Protein AF-A0A9W6AZ58-F1 (afdb_monomer)

Solvent-accessible surface area (backbone atoms only — not comparable to full-atom values): 17235 Å² total; per-residue (Å²): 130,56,75,63,46,54,54,50,46,52,48,47,50,51,52,47,51,51,53,31,53,76,69,76,42,61,60,76,41,83,80,40,83,82,17,77,88,46,28,39,31,36,40,38,38,35,30,44,40,81,86,36,43,33,36,41,34,35,32,25,81,41,97,49,72,44,59,46,79,44,81,37,38,84,86,30,73,41,76,76,50,33,73,45,54,75,71,53,41,54,49,48,34,38,76,71,63,77,39,65,69,71,78,58,60,77,46,42,73,84,49,54,48,76,47,74,43,87,64,95,45,69,68,60,55,49,48,53,49,44,50,51,45,51,48,51,39,48,48,51,59,45,54,71,51,70,79,55,88,76,90,77,58,76,77,58,53,63,55,64,58,46,45,72,60,54,45,52,56,50,59,75,66,48,98,42,70,67,60,41,54,56,46,52,53,24,50,51,26,48,76,69,71,33,28,46,62,16,33,62,44,45,43,54,50,45,53,49,50,53,48,54,27,54,56,21,35,40,55,61,33,49,79,71,76,38,54,65,68,80,46,36,51,102,76,61,47,72,68,28,55,53,55,47,40,49,33,83,92,66,49,55,53,74,68,56,49,51,51,55,51,49,50,50,49,57,31,44,52,56,75,72,61,70,76,81,77,51,52,64,67,63,36,50,53,43,53,50,49,44,49,50,48,39,66,72,42,33,63,65,24,52,83,44,35,78,85,126

Foldseek 3Di:
DDPVFVVLLVLLLVLLVVLCVVVVHALCDPLAQRRPPFAKEKEWEWADAPQAIKIKIWIATDPHHGYYYHYCHVVRPDPVLNPDDPVVNVVVCCVVVVDPPCVCPRTPVLLIDMDGDPDPDPSVVSSVSSVSSSVSSVVVVVVVVVPDDDDPCPVPVVLLSCLVVLVVCVLVPDPDVVLNVLSVQLNVCLVVQVQLSNLLSLLVSLVVLLLLLLVLCQQVCVVVVHHSCVLAPPPRDLVSSLSSCCDPPNNDDPVVSVLSVVLSVLNCCSVPVPPSDDHVVSSSSSSVVSSCSCVRGVVVSNVSHDPD

Nearest PDB structures (foldseek):
  6ozs-assembly1_A  TM=5.499E-01  e=5.165E+00  Mus musculus

Radius of gyration: 26.19 Å; Cα contacts (8 Å, |Δi|>4): 347; chains: 1; bounding box: 60×51×74 Å

Mean predicted aligned error: 16.43 Å

Organism: NCBI:txid2929573

Structure (mmCIF, N/CA/C/O backbone):
data_AF-A0A9W6AZ58-F1
#
_entry.id   AF-A0A9W6AZ58-F1
#
loop_
_atom_site.group_PDB
_atom_site.id
_atom_site.type_symbol
_atom_site.label_atom_id
_atom_site.label_alt_id
_atom_site.label_comp_id
_atom_site.label_asym_id
_atom_site.label_entity_id
_atom_site.label_seq_id
_atom_site.pdbx_PDB_ins_code
_atom_site.Cartn_x
_atom_site.Cartn_y
_atom_site.Cartn_z
_atom_site.occupancy
_atom_site.B_iso_or_equiv
_atom_site.auth_seq_id
_atom_site.auth_comp_id
_atom_site.auth_asym_id
_atom_site.auth_atom_id
_atom_site.pdbx_PDB_model_num
ATOM 1 N N . MET A 1 1 ? -11.142 24.092 12.728 1.00 53.47 1 MET A N 1
ATOM 2 C CA . MET A 1 1 ? -10.715 22.897 13.479 1.00 53.47 1 MET A CA 1
ATOM 3 C C . MET A 1 1 ? -10.649 23.353 14.910 1.00 53.47 1 MET A C 1
ATOM 5 O O . MET A 1 1 ? -10.109 24.430 15.126 1.00 53.47 1 MET A O 1
ATOM 9 N N . ASP A 1 2 ? -11.309 22.639 15.809 1.00 71.75 2 ASP A N 1
ATOM 10 C CA . ASP A 1 2 ? -11.324 23.007 17.221 1.00 71.75 2 ASP A CA 1
ATOM 11 C C . ASP A 1 2 ? -9.899 22.910 17.801 1.00 71.75 2 ASP A C 1
ATOM 13 O O . ASP A 1 2 ? -9.113 22.045 17.391 1.00 71.75 2 ASP A O 1
ATOM 17 N N . ASP A 1 3 ? -9.548 23.806 18.723 1.00 84.06 3 ASP A N 1
ATOM 18 C CA . ASP A 1 3 ? -8.214 23.885 19.337 1.00 84.06 3 ASP A CA 1
ATOM 19 C C . ASP A 1 3 ? -7.857 22.564 20.042 1.00 84.06 3 ASP A C 1
ATOM 21 O O . ASP A 1 3 ? -6.696 22.141 20.074 1.00 84.06 3 ASP A O 1
ATOM 25 N N . GLU A 1 4 ? -8.869 21.872 20.573 1.00 86.56 4 GLU A N 1
ATOM 26 C CA . GLU A 1 4 ? -8.727 20.561 21.199 1.00 86.56 4 GLU A CA 1
ATOM 27 C C . GLU A 1 4 ? -8.436 19.449 20.177 1.00 86.56 4 GLU A C 1
ATOM 29 O O . GLU A 1 4 ? -7.492 18.676 20.369 1.00 86.56 4 GLU A O 1
ATOM 34 N N . GLU A 1 5 ? -9.172 19.390 19.060 1.00 91.44 5 GLU A N 1
ATOM 35 C CA . GLU A 1 5 ? -8.957 18.397 17.997 1.00 91.44 5 GLU A CA 1
ATOM 36 C C . GLU A 1 5 ? -7.540 18.491 17.423 1.00 91.44 5 GLU A C 1
ATOM 38 O O . GLU A 1 5 ? -6.882 17.472 17.194 1.00 91.44 5 GLU A O 1
ATOM 43 N N . GLN A 1 6 ? -7.034 19.712 17.233 1.00 91.38 6 GLN A N 1
ATOM 44 C CA . GLN A 1 6 ? -5.679 19.928 16.736 1.00 91.38 6 GLN A CA 1
ATOM 45 C C . GLN A 1 6 ? -4.621 19.486 17.757 1.00 91.38 6 GLN A C 1
ATOM 47 O O . GLN A 1 6 ? -3.655 18.810 17.387 1.00 91.38 6 GLN A O 1
ATOM 52 N N . ARG A 1 7 ? -4.805 19.803 19.047 1.00 92.56 7 ARG A N 1
ATOM 53 C CA . ARG A 1 7 ? -3.911 19.337 20.124 1.00 92.56 7 ARG A CA 1
ATOM 54 C C . ARG A 1 7 ? -3.897 17.813 20.228 1.00 92.56 7 ARG A C 1
ATOM 56 O O . ARG A 1 7 ? -2.824 17.224 20.375 1.00 92.56 7 ARG A O 1
ATOM 63 N N . LEU A 1 8 ? -5.059 17.170 20.119 1.00 94.00 8 LEU A N 1
ATOM 64 C CA . LEU A 1 8 ? -5.185 15.713 20.141 1.00 94.00 8 LEU A CA 1
ATOM 65 C C . LEU A 1 8 ? -4.551 15.068 18.911 1.00 94.00 8 LEU A C 1
ATOM 67 O O . LEU A 1 8 ? -3.823 14.092 19.054 1.00 94.00 8 LEU A O 1
ATOM 71 N N . LEU A 1 9 ? -4.735 15.638 17.720 1.00 93.88 9 LEU A N 1
ATOM 72 C CA . LEU A 1 9 ? -4.107 15.140 16.498 1.00 93.88 9 LEU A CA 1
ATOM 73 C C . LEU A 1 9 ? -2.572 15.206 16.575 1.00 93.88 9 LEU A C 1
ATOM 75 O O . LEU A 1 9 ? -1.893 14.250 16.195 1.00 93.88 9 LEU A O 1
ATOM 79 N N . ILE A 1 10 ? -2.018 16.303 17.105 1.00 93.50 10 ILE A N 1
ATOM 80 C CA . ILE A 1 10 ? -0.573 16.439 17.353 1.00 93.50 10 ILE A CA 1
ATOM 81 C C . ILE A 1 10 ? -0.105 15.390 18.368 1.00 93.50 10 ILE A C 1
ATOM 83 O O . ILE A 1 10 ? 0.898 14.714 18.137 1.00 93.50 10 ILE A O 1
ATOM 87 N N . PHE A 1 11 ? -0.844 15.215 19.466 1.00 94.94 11 PHE A N 1
ATOM 88 C CA . PHE A 1 11 ? -0.553 14.199 20.476 1.00 94.94 11 PHE A CA 1
ATOM 89 C C . PHE A 1 11 ? -0.543 12.785 19.883 1.00 94.94 11 PHE A C 1
ATOM 91 O O . PHE A 1 11 ? 0.429 12.054 20.065 1.00 94.94 11 PHE A O 1
ATOM 98 N N . MET A 1 12 ? -1.580 12.422 19.128 1.00 95.06 12 MET A N 1
ATOM 99 C CA . MET A 1 12 ? -1.701 11.132 18.454 1.00 95.06 12 MET A CA 1
ATOM 100 C C . MET A 1 12 ? -0.525 10.891 17.502 1.00 95.06 12 MET A C 1
ATOM 102 O O . MET A 1 12 ? 0.071 9.814 17.519 1.00 95.06 12 MET A O 1
ATOM 106 N N . LYS A 1 13 ? -0.141 11.905 16.717 1.00 92.19 13 LYS A N 1
ATOM 107 C CA . LYS A 1 13 ? 0.982 11.812 15.778 1.00 92.19 13 LYS A CA 1
ATOM 108 C C . LYS A 1 13 ? 2.315 11.609 16.496 1.00 92.19 13 LYS A C 1
ATOM 110 O O . LYS A 1 13 ? 3.104 10.757 16.094 1.00 92.19 13 LYS A O 1
ATOM 115 N N . ASN A 1 14 ? 2.553 12.354 17.574 1.00 92.69 14 ASN A N 1
ATOM 116 C CA . ASN A 1 14 ? 3.753 12.202 18.395 1.00 92.69 14 ASN A CA 1
ATOM 117 C C . ASN A 1 14 ? 3.795 10.827 19.067 1.00 92.69 14 ASN A C 1
ATOM 119 O O . ASN A 1 14 ? 4.833 10.176 19.063 1.00 92.69 14 ASN A O 1
ATOM 123 N N . LYS A 1 15 ? 2.663 10.343 19.588 1.00 93.69 15 LYS A N 1
ATOM 124 C CA . LYS A 1 15 ? 2.562 9.005 20.178 1.00 93.69 15 LYS A CA 1
ATOM 125 C C . LYS A 1 15 ? 2.893 7.919 19.157 1.00 93.69 15 LYS A C 1
ATOM 127 O O . LYS A 1 15 ? 3.689 7.035 19.455 1.00 93.69 15 LYS A O 1
ATOM 132 N N . TYR A 1 16 ? 2.323 8.013 17.958 1.00 92.44 16 TYR A N 1
ATOM 133 C CA . TYR A 1 16 ? 2.587 7.075 16.872 1.00 92.44 16 TYR A CA 1
ATOM 134 C C . TYR A 1 16 ? 4.068 7.090 16.468 1.00 92.44 16 TYR A C 1
ATOM 136 O O . TYR A 1 16 ? 4.698 6.039 16.398 1.00 92.44 16 TYR A O 1
ATOM 144 N N . LYS A 1 17 ? 4.659 8.281 16.302 1.00 89.50 17 LYS A N 1
ATOM 145 C CA . LYS A 1 17 ? 6.097 8.453 16.046 1.00 89.50 17 LYS A CA 1
ATOM 146 C C . LYS A 1 17 ? 6.963 7.822 17.144 1.00 89.50 17 LYS A C 1
ATOM 148 O O . LYS A 1 17 ? 7.883 7.082 16.825 1.00 89.50 17 LYS A O 1
ATOM 153 N N . ASN A 1 18 ? 6.641 8.048 18.415 1.00 90.06 18 ASN A N 1
ATOM 154 C CA . ASN A 1 18 ? 7.391 7.473 19.533 1.00 90.06 18 ASN A CA 1
ATOM 155 C C . ASN A 1 18 ? 7.302 5.939 19.556 1.00 90.06 18 ASN A C 1
ATOM 157 O O . ASN A 1 18 ? 8.269 5.274 19.914 1.00 90.06 18 ASN A O 1
ATOM 161 N N . LEU A 1 19 ? 6.152 5.362 19.187 1.00 87.44 19 LEU A N 1
ATOM 162 C CA . LEU A 1 19 ? 5.998 3.910 19.062 1.00 87.44 19 LEU A CA 1
ATOM 163 C C . LEU A 1 19 ? 6.841 3.354 17.911 1.00 87.44 19 LEU A C 1
ATOM 165 O O . LEU A 1 19 ? 7.478 2.320 18.090 1.00 87.44 19 LEU A O 1
ATOM 169 N N . MET A 1 20 ? 6.893 4.053 16.775 1.00 81.88 20 MET A N 1
ATOM 170 C CA . MET A 1 20 ? 7.783 3.708 15.664 1.00 81.88 20 MET A CA 1
ATOM 171 C C . MET A 1 20 ? 9.246 3.703 16.121 1.00 81.88 20 MET A C 1
ATOM 173 O O . MET A 1 20 ? 9.910 2.677 16.017 1.00 81.88 20 MET A O 1
ATOM 177 N N . GLU A 1 21 ? 9.713 4.805 16.713 1.00 81.94 21 GLU A N 1
ATOM 178 C CA . GLU A 1 21 ? 11.096 4.961 17.182 1.00 81.94 21 GLU A CA 1
ATOM 179 C C . GLU A 1 21 ? 11.471 3.924 18.248 1.00 81.94 21 GLU A C 1
ATOM 181 O O . GLU A 1 21 ? 12.522 3.297 18.155 1.00 81.94 21 GLU A O 1
ATOM 186 N N . LYS A 1 22 ? 10.585 3.674 19.223 1.00 80.12 22 LYS A N 1
ATOM 187 C CA . LYS A 1 22 ? 10.798 2.672 20.281 1.00 80.12 22 LYS A CA 1
ATOM 188 C C . LYS A 1 22 ? 10.961 1.250 19.737 1.00 80.12 22 LYS A C 1
ATOM 190 O O . LYS A 1 22 ? 11.592 0.427 20.390 1.00 80.12 22 LYS A O 1
ATOM 195 N N . ASN A 1 23 ? 10.361 0.951 18.589 1.00 73.75 23 ASN A N 1
ATOM 196 C CA . ASN A 1 23 ? 10.448 -0.358 17.944 1.00 73.75 23 ASN A CA 1
ATOM 197 C C . ASN A 1 23 ? 11.412 -0.347 16.746 1.00 73.75 23 ASN A C 1
ATOM 199 O O . ASN A 1 23 ? 11.307 -1.224 15.892 1.00 73.75 23 ASN A O 1
ATOM 203 N N . GLU A 1 24 ? 12.310 0.645 16.673 1.00 71.75 24 GLU A N 1
ATOM 204 C CA . GLU A 1 24 ? 13.342 0.788 15.633 1.00 71.75 24 GLU A CA 1
ATOM 205 C C . GLU A 1 24 ? 12.777 0.870 14.200 1.00 71.75 24 GLU A C 1
ATOM 207 O O . GLU A 1 24 ? 13.442 0.547 13.217 1.00 71.75 24 GLU A O 1
ATOM 212 N N . MET A 1 25 ? 11.537 1.347 14.068 1.00 64.88 25 MET A N 1
ATOM 213 C CA . MET A 1 25 ? 10.853 1.546 12.792 1.00 64.88 25 MET A CA 1
ATOM 214 C C . MET A 1 25 ? 10.998 2.997 12.329 1.00 64.88 25 MET A C 1
ATOM 216 O O . MET A 1 25 ? 10.921 3.940 13.120 1.00 64.88 25 MET A O 1
ATOM 220 N N . GLN A 1 26 ? 11.150 3.204 11.022 1.00 59.62 26 GLN A N 1
ATOM 221 C CA . GLN A 1 26 ? 11.267 4.546 10.456 1.00 59.62 26 GLN A CA 1
ATOM 222 C C . GLN A 1 26 ? 9.901 5.095 10.020 1.00 59.62 26 GLN A C 1
ATOM 224 O O . GLN A 1 26 ? 9.085 4.391 9.442 1.00 59.62 26 GLN A O 1
ATOM 229 N N . LEU A 1 27 ? 9.647 6.390 10.234 1.00 55.50 27 LEU A N 1
ATOM 230 C CA . LEU A 1 27 ? 8.390 7.064 9.855 1.00 55.50 27 LEU A CA 1
ATOM 231 C C . LEU A 1 27 ? 8.066 7.042 8.352 1.00 55.50 27 LEU A C 1
ATOM 233 O O . LEU A 1 27 ? 6.958 7.398 7.972 1.00 55.50 27 LEU A O 1
ATOM 237 N N . ASN A 1 28 ? 9.026 6.720 7.493 1.00 50.25 28 ASN A N 1
ATOM 238 C CA . ASN A 1 28 ? 8.851 6.520 6.052 1.00 50.25 28 ASN A CA 1
ATOM 239 C C . ASN A 1 28 ? 8.477 5.065 5.703 1.00 50.25 28 ASN A C 1
ATOM 241 O O . ASN A 1 28 ? 8.278 4.775 4.528 1.00 50.25 28 ASN A O 1
ATOM 245 N N . ASP A 1 29 ? 8.370 4.169 6.689 1.00 53.78 29 ASP A N 1
ATOM 246 C CA . ASP A 1 29 ? 8.003 2.776 6.473 1.00 53.78 29 ASP A CA 1
ATOM 247 C C . ASP A 1 29 ? 6.543 2.677 5.996 1.00 53.78 29 ASP A C 1
ATOM 249 O O . ASP A 1 29 ? 5.599 3.168 6.621 1.00 53.78 29 ASP A O 1
ATOM 253 N N . ASN A 1 30 ? 6.358 2.054 4.834 1.00 55.94 30 ASN A N 1
ATOM 254 C CA . ASN A 1 30 ? 5.068 1.904 4.167 1.00 55.94 30 ASN A CA 1
ATOM 255 C C . ASN A 1 30 ? 4.164 0.844 4.817 1.00 55.94 30 ASN A C 1
ATOM 257 O O . ASN A 1 30 ? 2.974 0.801 4.508 1.00 55.94 30 ASN A O 1
ATOM 261 N N . ASN A 1 31 ? 4.683 0.052 5.765 1.00 58.59 31 ASN A N 1
ATOM 262 C CA . ASN A 1 31 ? 3.895 -0.893 6.571 1.00 58.59 31 ASN A CA 1
ATOM 263 C C . ASN A 1 31 ? 2.911 -0.212 7.539 1.00 58.59 31 ASN A C 1
ATOM 265 O O . ASN A 1 31 ? 2.045 -0.868 8.122 1.00 58.59 31 ASN A O 1
ATOM 269 N N . PHE A 1 32 ? 3.053 1.098 7.706 1.00 76.00 32 PHE A N 1
ATOM 270 C CA . PHE A 1 32 ? 2.401 1.903 8.723 1.00 76.00 32 PHE A CA 1
ATOM 271 C C . PHE A 1 32 ? 1.495 2.935 8.054 1.00 76.00 32 PHE A C 1
ATOM 273 O O . PHE A 1 32 ? 1.937 3.741 7.233 1.00 76.00 32 PHE A O 1
ATOM 280 N N . MET A 1 33 ? 0.203 2.930 8.388 1.00 78.75 33 MET A N 1
ATOM 281 C CA . MET A 1 33 ? -0.774 3.761 7.687 1.00 78.75 33 MET A CA 1
ATOM 282 C C . MET A 1 33 ? -0.527 5.253 7.895 1.00 78.75 33 MET A C 1
ATOM 284 O O . MET A 1 33 ? -0.808 6.038 6.991 1.00 78.75 33 MET A O 1
ATOM 288 N N . TRP A 1 34 ? 0.038 5.641 9.043 1.00 84.44 34 TRP A N 1
ATOM 289 C CA . TRP A 1 34 ? 0.352 7.032 9.372 1.00 84.44 34 TRP A CA 1
ATOM 290 C C . TRP A 1 34 ? 1.837 7.380 9.198 1.00 84.44 34 TRP A C 1
ATOM 292 O O . TRP A 1 34 ? 2.470 7.990 10.061 1.00 84.44 34 TRP A O 1
ATOM 302 N N . ASN A 1 35 ? 2.404 6.965 8.068 1.00 73.69 35 ASN A N 1
ATOM 303 C CA . ASN A 1 35 ? 3.772 7.294 7.684 1.00 73.69 35 ASN A CA 1
ATOM 304 C C . ASN A 1 35 ? 3.906 8.743 7.159 1.00 73.69 35 ASN A C 1
ATOM 306 O O . ASN A 1 35 ? 2.926 9.473 7.005 1.00 73.69 35 ASN A O 1
ATOM 310 N N . LYS A 1 36 ? 5.137 9.179 6.871 1.00 65.62 36 LYS A N 1
ATOM 311 C CA . LYS A 1 36 ? 5.469 10.550 6.436 1.00 65.62 36 LYS A CA 1
ATOM 312 C C . LYS A 1 36 ? 4.723 10.987 5.166 1.00 65.62 36 LYS A C 1
ATOM 314 O O . LYS A 1 36 ? 4.449 12.177 5.013 1.00 65.62 36 LYS A O 1
ATOM 319 N N . ASN A 1 37 ? 4.400 10.041 4.288 1.00 65.88 37 ASN A N 1
ATOM 320 C CA . ASN A 1 37 ? 3.804 10.297 2.977 1.00 65.88 37 ASN A CA 1
ATOM 321 C C . ASN A 1 37 ? 2.270 10.226 3.003 1.00 65.88 37 ASN A C 1
ATOM 323 O O . ASN A 1 37 ? 1.618 10.724 2.088 1.00 65.88 37 ASN A O 1
ATOM 327 N N . ASN A 1 38 ? 1.689 9.660 4.062 1.00 76.75 38 ASN A N 1
ATOM 328 C CA . ASN A 1 38 ? 0.252 9.508 4.206 1.00 76.75 38 ASN A CA 1
ATOM 329 C C . ASN A 1 38 ? -0.342 10.614 5.078 1.00 76.75 38 ASN A C 1
ATOM 331 O O . ASN A 1 38 ? 0.117 10.920 6.180 1.00 76.75 38 ASN A O 1
ATOM 335 N N . GLN A 1 39 ? -1.427 11.195 4.582 1.00 87.81 39 GLN A N 1
ATOM 336 C CA . GLN A 1 39 ? -2.255 12.127 5.327 1.00 87.81 39 GLN A CA 1
ATOM 337 C C . GLN A 1 39 ? -3.587 11.439 5.630 1.00 87.81 39 GLN A C 1
ATOM 339 O O . GLN A 1 39 ? -4.244 10.905 4.731 1.00 87.81 39 GLN A O 1
ATOM 344 N N . LEU A 1 40 ? -3.970 11.414 6.906 1.00 91.94 40 LEU A N 1
ATOM 345 C CA . LEU A 1 40 ? -5.131 10.661 7.370 1.00 91.94 40 LEU A CA 1
ATOM 346 C C . LEU A 1 40 ? -6.163 11.563 8.033 1.00 91.94 40 LEU A C 1
ATOM 348 O O . LEU A 1 40 ? -5.839 12.445 8.825 1.00 91.94 40 LEU A O 1
ATOM 352 N N . HIS A 1 41 ? -7.429 11.296 7.743 1.00 94.62 41 HIS A N 1
ATOM 353 C CA . HIS A 1 41 ? -8.545 11.843 8.497 1.00 94.62 41 HIS A CA 1
ATOM 354 C C . HIS A 1 41 ? -9.021 10.793 9.498 1.00 94.62 41 HIS A C 1
ATOM 356 O O . HIS A 1 41 ? -9.615 9.787 9.112 1.00 94.62 41 HIS A O 1
ATOM 362 N N . PHE A 1 42 ? -8.731 11.026 10.773 1.00 95.31 42 PHE A N 1
ATOM 363 C CA . PHE A 1 42 ? -9.188 10.215 11.891 1.00 95.31 42 PHE A CA 1
ATOM 364 C C . PHE A 1 42 ? -10.575 10.642 12.346 1.00 95.31 42 PHE A C 1
ATOM 366 O O . PHE A 1 42 ? -10.890 11.830 12.402 1.00 95.31 42 PHE A O 1
ATOM 373 N N . TYR A 1 43 ? -11.375 9.661 12.727 1.00 95.38 43 TYR A N 1
ATOM 374 C CA . TYR A 1 43 ? -12.692 9.847 13.300 1.00 95.38 43 TYR A CA 1
ATOM 375 C C . TYR A 1 43 ? -12.749 9.165 14.661 1.00 95.38 43 TYR A C 1
ATOM 377 O O . TYR A 1 43 ? -12.212 8.070 14.839 1.00 95.38 43 TYR A O 1
ATOM 385 N N . SER A 1 44 ? -13.421 9.822 15.598 1.00 95.00 44 SER A N 1
ATOM 386 C CA . SER A 1 44 ? -13.810 9.272 16.891 1.00 95.00 44 SER A CA 1
ATOM 387 C C . SER A 1 44 ? -15.302 9.499 17.063 1.00 95.00 44 SER A C 1
ATOM 389 O O . SER A 1 44 ? -15.756 10.637 16.990 1.00 95.00 44 SER A O 1
ATOM 391 N N . LEU A 1 45 ? -16.072 8.437 17.256 1.00 94.75 45 LEU A N 1
ATOM 392 C CA . LEU A 1 45 ? -17.502 8.502 17.538 1.00 94.75 45 LEU A CA 1
ATOM 393 C C . LEU A 1 45 ? -17.742 7.992 18.953 1.00 94.75 45 LEU A C 1
ATOM 395 O O . LEU A 1 45 ? -17.450 6.837 19.253 1.00 94.75 45 LEU A O 1
ATOM 399 N N . ILE A 1 46 ? -18.278 8.861 19.801 1.00 93.88 46 ILE A N 1
ATOM 400 C CA . ILE A 1 46 ? -18.492 8.609 21.224 1.00 93.88 46 ILE A CA 1
ATOM 401 C C . ILE A 1 46 ? -19.977 8.355 21.449 1.00 93.88 46 ILE A C 1
ATOM 403 O O . ILE A 1 46 ? -20.821 9.142 21.022 1.00 93.88 46 ILE A O 1
ATOM 407 N N . THR A 1 47 ? -20.305 7.255 22.116 1.00 94.12 47 THR A N 1
ATOM 408 C CA . THR A 1 47 ? -21.688 6.831 22.369 1.00 94.12 47 THR A CA 1
ATOM 409 C C . THR A 1 47 ? -21.850 6.354 23.805 1.00 94.12 47 THR A C 1
ATOM 411 O O . THR A 1 47 ? -20.866 5.980 24.446 1.00 94.12 47 THR A O 1
ATOM 414 N N . ASN A 1 48 ? -23.080 6.363 24.313 1.00 91.56 48 ASN A N 1
ATOM 415 C CA . ASN A 1 48 ? -23.376 5.805 25.626 1.00 91.56 48 ASN A CA 1
ATOM 416 C C . ASN A 1 48 ? -23.336 4.273 25.616 1.00 91.56 48 ASN A C 1
ATOM 418 O O . ASN A 1 48 ? -23.657 3.612 24.628 1.00 91.56 48 ASN A O 1
ATOM 422 N N . ASP A 1 49 ? -22.982 3.711 26.761 1.00 88.69 49 ASP A N 1
ATOM 423 C CA . ASP A 1 49 ? -23.140 2.293 27.052 1.00 88.69 49 ASP A CA 1
ATOM 424 C C . ASP A 1 49 ? -23.683 2.110 28.466 1.00 88.69 49 ASP A C 1
ATOM 426 O O . ASP A 1 49 ? -23.766 3.069 29.230 1.00 88.69 49 ASP A O 1
ATOM 430 N N . GLN A 1 50 ? -24.027 0.875 28.821 1.00 84.06 50 GLN A N 1
ATOM 431 C CA . GLN A 1 50 ? -24.537 0.516 30.136 1.00 84.06 50 GLN A CA 1
ATOM 432 C C . GLN A 1 50 ? -23.575 0.896 31.273 1.00 84.06 50 GLN A C 1
ATOM 434 O O . GLN A 1 50 ? -24.033 1.253 32.355 1.00 84.06 50 GLN A O 1
ATOM 439 N N . TYR A 1 51 ? -22.261 0.816 31.039 1.00 83.31 51 TYR A N 1
ATOM 440 C CA . TYR A 1 51 ? -21.253 0.977 32.093 1.00 83.31 51 TYR A CA 1
ATOM 441 C C . TYR A 1 51 ? -20.354 2.199 31.906 1.00 83.31 51 TYR A C 1
ATOM 443 O O . TYR A 1 51 ? -20.034 2.879 32.878 1.00 83.31 51 TYR A O 1
ATOM 451 N N . ALA A 1 52 ? -19.930 2.478 30.675 1.00 87.12 52 ALA A N 1
ATOM 452 C CA . ALA A 1 52 ? -19.046 3.592 30.355 1.00 87.12 52 ALA A CA 1
ATOM 453 C C . ALA A 1 52 ? -19.122 3.929 28.857 1.00 87.12 52 ALA A C 1
ATOM 455 O O . ALA A 1 52 ? -19.500 3.065 28.069 1.00 87.12 52 ALA A O 1
ATOM 456 N N . PRO A 1 53 ? -18.757 5.147 28.422 1.00 90.19 53 PRO A N 1
ATOM 457 C CA . PRO A 1 53 ? -18.813 5.502 27.010 1.00 90.19 53 PRO A CA 1
ATOM 458 C C . PRO A 1 53 ? -17.989 4.557 26.124 1.00 90.19 53 PRO A C 1
ATOM 460 O O . PRO A 1 53 ? -16.847 4.212 26.446 1.00 90.19 53 PRO A O 1
ATOM 463 N N . ILE A 1 54 ? -18.559 4.195 24.972 1.00 91.44 54 ILE A N 1
ATOM 464 C CA . ILE A 1 54 ? -17.842 3.499 23.900 1.00 91.44 54 ILE A CA 1
ATOM 465 C C . ILE A 1 54 ? -17.368 4.507 22.865 1.00 91.44 54 ILE 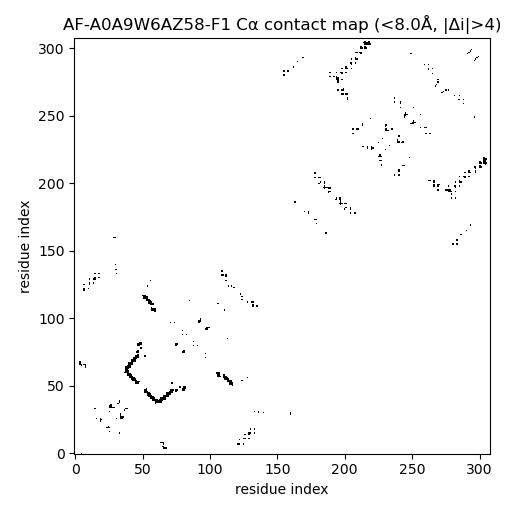A C 1
ATOM 467 O O . ILE A 1 54 ? -18.126 5.369 22.411 1.00 91.44 54 ILE A O 1
ATOM 471 N N . TYR A 1 55 ? -16.124 4.316 22.445 1.00 93.50 55 TYR A N 1
ATOM 472 C CA . TYR A 1 55 ? -15.478 5.025 21.363 1.00 93.50 55 TYR A CA 1
ATOM 473 C C . TYR A 1 55 ? -15.313 4.090 20.168 1.00 93.50 55 TYR A C 1
ATOM 475 O O . TYR A 1 55 ? -14.705 3.022 20.271 1.00 93.50 55 TYR A O 1
ATOM 483 N N . PHE A 1 56 ? -15.823 4.522 19.021 1.00 94.12 56 PHE A N 1
ATOM 484 C CA . PHE A 1 56 ? -15.542 3.927 17.722 1.00 94.12 56 PHE A CA 1
ATOM 485 C C . PHE A 1 56 ? -14.498 4.788 17.020 1.00 94.12 56 PHE A C 1
ATOM 487 O O . PHE A 1 56 ? -14.734 5.970 16.766 1.00 94.12 56 PHE A O 1
ATOM 494 N N . PHE A 1 57 ? -13.363 4.193 16.673 1.00 95.25 57 PHE A N 1
ATOM 495 C CA . PHE A 1 57 ? -12.290 4.868 15.957 1.00 95.25 57 PHE A CA 1
ATOM 496 C C . PHE A 1 57 ? -12.102 4.281 14.567 1.00 95.25 57 PHE A C 1
ATOM 498 O O . PHE A 1 57 ? -12.169 3.065 14.380 1.00 95.25 57 PHE A O 1
ATOM 505 N N . TRP A 1 58 ? -11.830 5.148 13.595 1.00 94.25 58 TRP A N 1
ATOM 506 C CA . TRP A 1 58 ? -11.374 4.749 12.266 1.00 94.25 58 TRP A CA 1
ATOM 507 C C . TRP A 1 58 ? -10.615 5.886 11.585 1.00 94.25 58 TRP A C 1
ATOM 509 O O . TRP A 1 58 ? -10.644 7.038 12.018 1.00 94.25 58 TRP A O 1
ATOM 519 N N . ALA A 1 59 ? -9.937 5.564 10.490 1.00 93.94 59 ALA A N 1
ATOM 520 C CA . ALA A 1 59 ? -9.225 6.513 9.652 1.00 93.94 59 ALA A CA 1
ATOM 521 C C . ALA A 1 59 ? -9.623 6.370 8.177 1.00 93.94 59 ALA A C 1
ATOM 523 O O . ALA A 1 59 ? -9.999 5.290 7.708 1.00 93.94 59 ALA A O 1
ATOM 524 N N . LYS A 1 60 ? -9.496 7.470 7.437 1.00 92.06 60 LYS A N 1
ATOM 525 C CA . LYS A 1 60 ? -9.611 7.539 5.975 1.00 92.06 60 LYS A CA 1
ATOM 526 C C . LYS A 1 60 ? -8.381 8.207 5.382 1.00 92.06 60 LYS A C 1
ATOM 528 O O . LYS A 1 60 ? -7.739 9.023 6.045 1.00 92.06 60 LYS A O 1
ATOM 533 N N . LYS A 1 61 ? -8.099 7.926 4.109 1.00 87.50 61 LYS A N 1
ATOM 534 C CA . LYS A 1 61 ? -7.149 8.741 3.343 1.00 87.50 61 LYS A CA 1
ATOM 535 C C . LYS A 1 61 ? -7.694 10.159 3.184 1.00 87.50 61 LYS A C 1
ATOM 537 O O . LYS A 1 61 ? -8.896 10.362 3.036 1.00 87.50 61 LYS A O 1
ATOM 542 N N . SER A 1 62 ? -6.799 11.130 3.238 1.00 88.56 62 SER A N 1
ATOM 543 C CA . SER A 1 62 ? -7.112 12.550 3.135 1.00 88.56 62 SER A CA 1
ATOM 544 C C . SER A 1 62 ? -5.949 13.277 2.468 1.00 88.56 62 SER A C 1
ATOM 546 O O . SER A 1 62 ? -4.852 12.740 2.377 1.00 88.56 62 SER A O 1
ATOM 548 N N . ASN A 1 63 ? -6.171 14.517 2.037 1.00 87.25 63 ASN A N 1
ATOM 549 C CA . ASN A 1 63 ? -5.100 15.394 1.554 1.00 87.25 63 ASN A CA 1
ATOM 550 C C . ASN A 1 63 ? -4.348 16.075 2.709 1.00 87.25 63 ASN A C 1
ATOM 552 O O . ASN A 1 63 ? -3.271 16.629 2.515 1.00 87.25 63 ASN A O 1
ATOM 556 N N . SER A 1 64 ? -4.906 16.044 3.922 1.00 88.88 64 SER A N 1
ATOM 557 C CA . SER A 1 64 ? -4.264 16.573 5.126 1.00 88.88 64 SER A CA 1
ATOM 558 C C . SER A 1 64 ? -4.634 15.754 6.360 1.00 88.88 64 SER A C 1
ATOM 560 O O . SER A 1 64 ? -5.736 15.202 6.442 1.00 88.88 64 SER A O 1
ATOM 562 N N . ASN A 1 65 ? -3.730 15.708 7.340 1.00 91.75 65 ASN A N 1
ATOM 563 C CA . ASN A 1 65 ? -4.031 15.135 8.648 1.00 91.75 65 ASN A CA 1
ATOM 564 C C . ASN A 1 65 ? -5.176 15.913 9.314 1.00 91.75 65 ASN A C 1
ATOM 566 O O . ASN A 1 65 ? -5.101 17.137 9.429 1.00 91.75 65 ASN A O 1
ATOM 570 N N . LYS A 1 66 ? -6.232 15.209 9.724 1.00 94.19 66 LYS A N 1
ATOM 571 C CA . LYS A 1 66 ? -7.409 15.780 10.394 1.00 94.19 66 LYS A CA 1
ATOM 572 C C . LYS A 1 66 ? -7.920 14.820 11.459 1.00 94.19 66 LYS A C 1
ATOM 574 O O . LYS A 1 66 ? -7.777 13.608 11.315 1.00 94.19 66 LYS A O 1
ATOM 579 N N . LEU A 1 67 ? -8.559 15.367 12.482 1.00 95.12 67 LEU A N 1
ATOM 580 C CA . LEU A 1 67 ? -9.338 14.621 13.459 1.00 95.12 67 LEU A CA 1
ATOM 581 C C . LEU A 1 67 ? -10.762 15.178 13.448 1.00 95.12 67 LEU A C 1
ATOM 583 O O . LEU A 1 67 ? -10.942 16.384 13.325 1.00 95.12 67 LEU A O 1
ATOM 587 N N . THR A 1 68 ? -11.756 14.302 13.532 1.00 94.44 68 THR A N 1
ATOM 588 C CA . THR A 1 68 ? -13.153 14.681 13.745 1.00 94.44 68 THR A CA 1
ATOM 589 C C . THR A 1 68 ? -13.718 13.867 14.888 1.00 94.44 68 THR A C 1
ATOM 591 O O . THR A 1 68 ? -13.725 12.634 14.835 1.00 94.44 68 THR A O 1
ATOM 594 N N . ILE A 1 69 ? -14.201 14.566 15.908 1.00 93.94 69 ILE A N 1
ATOM 595 C CA . ILE A 1 69 ? -14.839 13.955 17.070 1.00 93.94 69 ILE A CA 1
ATOM 596 C C . ILE A 1 69 ? -16.352 14.145 16.961 1.00 93.94 69 ILE A C 1
ATOM 598 O O . ILE A 1 69 ? -16.857 15.248 16.781 1.00 93.94 69 ILE A O 1
ATOM 602 N N . LEU A 1 70 ? -17.086 13.043 17.051 1.00 93.81 70 LEU A N 1
ATOM 603 C CA . LEU A 1 70 ? -18.538 12.988 16.980 1.00 93.81 70 LEU A CA 1
ATOM 604 C C . LEU A 1 70 ? -19.048 12.485 18.319 1.00 93.81 70 LEU A C 1
ATOM 606 O O . LEU A 1 70 ? -19.115 11.281 18.558 1.00 93.81 70 LEU A O 1
ATOM 610 N N . ASP A 1 71 ? -19.408 13.404 19.203 1.00 93.31 71 ASP A N 1
ATOM 611 C CA . ASP A 1 71 ? -20.063 13.036 20.450 1.00 93.31 71 ASP A CA 1
ATOM 612 C C . ASP A 1 71 ? -21.562 12.843 20.210 1.00 93.31 71 ASP A C 1
ATOM 614 O O . ASP A 1 71 ? -22.271 13.792 19.873 1.00 93.31 71 ASP A O 1
ATOM 618 N N . LYS A 1 72 ? -22.019 11.595 20.337 1.00 95.12 72 LYS A N 1
ATOM 619 C CA . LYS A 1 72 ? -23.415 11.173 20.176 1.00 95.12 72 LYS A CA 1
ATOM 620 C C . LYS A 1 72 ? -24.016 10.622 21.460 1.00 95.12 72 LYS A C 1
ATOM 622 O O . LYS A 1 72 ? -25.036 9.936 21.415 1.00 95.12 72 LYS A O 1
ATOM 627 N N . ARG A 1 73 ? -23.415 10.911 22.620 1.00 92.62 73 ARG A N 1
ATOM 628 C CA . ARG A 1 73 ? -23.911 10.445 23.926 1.00 92.62 73 ARG A CA 1
ATOM 629 C C . ARG A 1 73 ? -25.334 10.920 24.205 1.00 92.62 73 ARG A C 1
ATOM 631 O O . ARG A 1 73 ? -26.171 10.115 24.589 1.00 92.62 73 ARG A O 1
ATOM 638 N N . LYS A 1 74 ? -25.655 12.182 23.905 1.00 92.75 74 LYS A N 1
ATOM 639 C CA . LYS A 1 74 ? -27.017 12.719 24.087 1.00 92.75 74 LYS A CA 1
ATOM 640 C C . LYS A 1 74 ? -28.053 11.963 23.251 1.00 92.75 74 LYS A C 1
ATOM 642 O O . LYS A 1 74 ? -29.133 11.650 23.733 1.00 92.75 74 LYS A O 1
ATOM 647 N N . GLU A 1 75 ? -27.723 11.635 22.006 1.00 93.75 75 GLU A N 1
ATOM 648 C CA . GLU A 1 75 ? -28.608 10.909 21.090 1.00 93.75 75 GLU A CA 1
ATOM 649 C C . GLU A 1 75 ? -28.709 9.406 21.406 1.00 93.75 75 GLU A C 1
ATOM 651 O O . GLU A 1 75 ? -29.648 8.740 20.957 1.00 93.75 75 GLU A O 1
ATOM 656 N N . THR A 1 76 ? -27.758 8.878 22.180 1.00 92.75 76 THR A N 1
ATOM 657 C CA . THR A 1 76 ? -27.633 7.456 22.537 1.00 92.75 76 THR A CA 1
ATOM 658 C C . THR A 1 76 ? -27.977 7.147 23.992 1.00 92.75 76 THR A C 1
ATOM 660 O O . THR A 1 76 ? -27.858 5.999 24.415 1.00 92.75 76 THR A O 1
ATOM 663 N N . ASP A 1 77 ? -28.467 8.130 24.749 1.00 90.06 77 ASP A N 1
ATOM 664 C CA . ASP A 1 77 ? -28.959 7.968 26.120 1.00 90.06 77 ASP A CA 1
ATOM 665 C C . ASP A 1 77 ? -30.333 7.281 26.161 1.00 90.06 77 ASP A C 1
ATOM 667 O O . ASP A 1 77 ? -31.371 7.872 26.455 1.00 90.06 77 ASP A O 1
ATOM 671 N N . LYS A 1 78 ? -30.363 6.020 25.724 1.00 88.88 78 LYS A N 1
ATOM 672 C CA . LYS A 1 78 ? -31.569 5.196 25.632 1.00 88.88 78 LYS A CA 1
ATOM 673 C C . LYS A 1 78 ? -31.234 3.775 26.057 1.00 88.88 78 LYS A C 1
ATOM 675 O O . LYS A 1 78 ? -30.294 3.187 25.529 1.00 88.88 78 LYS A O 1
ATOM 680 N N . ALA A 1 79 ? -32.071 3.178 26.906 1.00 86.06 79 ALA A N 1
ATOM 681 C CA . ALA A 1 79 ? -31.897 1.794 27.367 1.00 86.06 79 ALA A CA 1
ATOM 682 C C . ALA A 1 79 ? -31.822 0.776 26.208 1.00 86.06 79 ALA A C 1
ATOM 684 O O . ALA A 1 79 ? -31.077 -0.201 26.251 1.00 86.06 79 ALA A O 1
ATOM 685 N N . VAL A 1 80 ? -32.561 1.035 25.124 1.00 88.06 80 VAL A N 1
ATOM 686 C CA . VAL A 1 80 ? -32.527 0.204 23.911 1.00 88.06 80 VAL A CA 1
ATOM 687 C C . VAL A 1 80 ? -31.165 0.266 23.219 1.00 88.06 80 VAL A C 1
ATOM 689 O O . VAL A 1 80 ? -30.756 -0.715 22.619 1.00 88.06 80 VAL A O 1
ATOM 692 N N . PHE A 1 81 ? -30.452 1.392 23.292 1.00 91.38 81 PHE A N 1
ATOM 693 C CA . PHE A 1 81 ? -29.140 1.536 22.663 1.00 91.38 81 PHE A CA 1
ATOM 694 C C . PHE A 1 81 ? -28.033 0.876 23.490 1.00 91.38 81 PHE A C 1
ATOM 696 O O . PHE A 1 81 ? -27.181 0.177 22.941 1.00 91.38 81 PHE A O 1
ATOM 703 N N . THR A 1 82 ? -28.053 1.075 24.810 1.00 89.62 82 THR A N 1
ATOM 704 C CA . THR A 1 82 ? -27.014 0.578 25.725 1.00 89.62 82 THR A CA 1
ATOM 705 C C . THR A 1 82 ? -26.983 -0.947 25.838 1.00 89.62 82 THR A C 1
ATOM 707 O O . THR A 1 82 ? -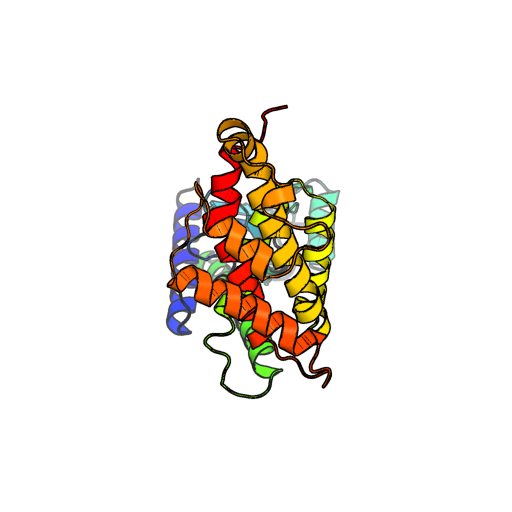25.967 -1.504 26.225 1.00 89.62 82 THR A O 1
ATOM 710 N N . THR A 1 83 ? -28.055 -1.636 25.443 1.00 87.94 83 THR A N 1
ATOM 711 C CA . THR A 1 83 ? -28.142 -3.109 25.425 1.00 87.94 83 THR A CA 1
ATOM 712 C C . THR A 1 83 ? -27.679 -3.749 24.111 1.00 87.94 83 THR A C 1
ATOM 714 O O . THR A 1 83 ? -27.587 -4.974 24.017 1.00 87.94 83 THR A O 1
ATOM 717 N N . LEU A 1 84 ? -27.378 -2.956 23.076 1.00 88.94 84 LEU A N 1
ATOM 718 C CA . LEU A 1 84 ? -26.892 -3.469 21.793 1.00 88.94 84 LEU A CA 1
ATOM 719 C C . LEU A 1 84 ? -25.411 -3.868 21.877 1.00 88.94 84 LEU A C 1
ATOM 721 O O . LEU A 1 84 ? -24.637 -3.288 22.628 1.00 88.94 84 LEU A O 1
ATOM 725 N N . ASN A 1 85 ? -24.980 -4.806 21.033 1.00 88.06 85 ASN A N 1
ATOM 726 C CA . ASN A 1 85 ? -23.549 -5.017 20.785 1.00 88.06 85 ASN A CA 1
ATOM 727 C C . ASN A 1 85 ? -22.980 -3.937 19.840 1.00 88.06 85 ASN A C 1
ATOM 729 O O . ASN A 1 85 ? -23.736 -3.273 19.129 1.00 88.06 85 ASN A O 1
ATOM 733 N N . ASP A 1 86 ? -21.654 -3.793 19.777 1.00 84.38 86 ASP A N 1
ATOM 734 C CA . ASP A 1 86 ? -20.957 -2.763 18.983 1.00 84.38 86 ASP A CA 1
ATOM 735 C C . ASP A 1 86 ? -21.410 -2.683 17.515 1.00 84.38 86 ASP A C 1
ATOM 737 O O . ASP A 1 86 ? -21.628 -1.595 16.974 1.00 84.38 86 ASP A O 1
ATOM 741 N N . HIS A 1 87 ? -21.582 -3.834 16.860 1.00 83.88 87 HIS A N 1
ATOM 742 C CA . HIS A 1 87 ? -22.024 -3.896 15.466 1.00 83.88 87 HIS A CA 1
ATOM 743 C C . HIS A 1 87 ? -23.450 -3.349 15.309 1.00 83.88 87 HIS A C 1
ATOM 745 O O . HIS A 1 87 ? -23.741 -2.552 14.413 1.00 83.88 87 HIS A O 1
ATOM 751 N N . ASN A 1 88 ? -24.343 -3.739 16.215 1.00 88.69 88 ASN A N 1
ATOM 752 C CA . ASN A 1 88 ? -25.724 -3.285 16.217 1.00 88.69 88 ASN A CA 1
ATOM 753 C C . ASN A 1 88 ? -25.843 -1.816 16.640 1.00 88.69 88 ASN A C 1
ATOM 755 O O . ASN A 1 88 ? -26.713 -1.126 16.114 1.00 88.69 88 ASN A O 1
ATOM 759 N N . LYS A 1 89 ? -24.941 -1.302 17.487 1.00 90.69 89 LYS A N 1
ATOM 760 C CA . LYS A 1 89 ? -24.856 0.128 17.823 1.00 90.69 89 LYS A CA 1
ATOM 761 C C . LYS A 1 89 ? -24.575 0.978 16.586 1.00 90.69 89 LYS A C 1
ATOM 763 O O . LYS A 1 89 ? -25.313 1.924 16.325 1.00 90.69 89 LYS A O 1
ATOM 768 N N . LEU A 1 90 ? -23.583 0.622 15.766 1.00 88.62 90 LEU A N 1
ATOM 769 C CA . LEU A 1 90 ? -23.316 1.350 14.516 1.00 88.62 90 LEU A CA 1
ATOM 770 C C . LEU A 1 90 ? -24.502 1.313 13.545 1.00 88.62 90 LEU A C 1
ATOM 772 O O . LEU A 1 90 ? -24.881 2.346 12.988 1.00 88.62 90 LEU A O 1
ATOM 776 N N . ASN A 1 91 ? -25.118 0.142 13.367 1.00 89.31 91 ASN A N 1
ATOM 777 C CA . ASN A 1 91 ? -26.293 0.003 12.504 1.00 89.31 91 ASN A CA 1
ATOM 778 C C . ASN A 1 91 ? -27.492 0.799 13.029 1.00 89.31 91 ASN A C 1
ATOM 780 O O . ASN A 1 91 ? -28.222 1.406 12.240 1.00 89.31 91 ASN A O 1
ATOM 784 N N . PHE A 1 92 ? -27.681 0.851 14.348 1.00 91.62 92 PHE A N 1
ATOM 785 C CA . PHE A 1 92 ? -28.693 1.685 14.986 1.00 91.62 92 PHE A CA 1
ATOM 786 C C . PHE A 1 92 ? -28.470 3.162 14.649 1.00 91.62 92 PHE A C 1
ATOM 788 O O . PHE A 1 92 ? -29.389 3.826 14.174 1.00 91.62 92 PHE A O 1
ATOM 795 N N . LEU A 1 93 ? -27.242 3.666 14.808 1.00 92.75 93 LEU A N 1
ATOM 796 C CA . LEU A 1 93 ? -26.913 5.068 14.527 1.00 92.75 93 LEU A CA 1
ATOM 797 C C . LEU A 1 93 ? -27.157 5.446 13.062 1.00 92.75 93 LEU A C 1
ATOM 799 O O . LEU A 1 93 ? -27.651 6.539 12.787 1.00 92.75 93 LEU A O 1
ATOM 803 N N . ILE A 1 94 ? -26.837 4.546 12.127 1.00 91.31 94 ILE A N 1
ATOM 804 C CA . ILE A 1 94 ? -27.067 4.761 10.692 1.00 91.31 94 ILE A CA 1
ATOM 805 C C . ILE A 1 94 ? -28.563 4.716 10.357 1.00 91.31 94 ILE A C 1
ATOM 807 O O . ILE A 1 94 ? -29.071 5.613 9.686 1.00 91.31 94 ILE A O 1
ATOM 811 N N . SER A 1 95 ? -29.279 3.687 10.819 1.00 92.00 95 SER A N 1
ATOM 812 C CA . SER A 1 95 ? -30.711 3.500 10.522 1.00 92.00 95 SER A CA 1
ATOM 813 C C . SER A 1 95 ? -31.581 4.622 11.089 1.00 92.00 95 SER A C 1
ATOM 815 O O . SER A 1 95 ? -32.526 5.057 10.435 1.00 92.00 95 SER A O 1
ATOM 817 N N . HIS A 1 96 ? -31.210 5.157 12.253 1.00 92.81 96 HIS A N 1
ATOM 818 C CA . HIS A 1 96 ? -31.888 6.287 12.889 1.00 92.81 96 HIS A CA 1
ATOM 819 C C . HIS A 1 96 ? -31.375 7.651 12.404 1.00 92.81 96 HIS A C 1
ATOM 821 O O . HIS A 1 96 ? -31.766 8.677 12.954 1.00 92.81 96 HIS A O 1
ATOM 827 N N . LYS A 1 97 ? -30.507 7.683 11.378 1.00 91.69 97 LYS A N 1
ATOM 828 C CA . LYS A 1 97 ? -29.926 8.903 10.787 1.00 91.69 97 LYS A CA 1
ATOM 829 C C . LYS A 1 97 ? -29.185 9.801 11.794 1.00 91.69 97 LYS A C 1
ATOM 831 O O . LYS A 1 97 ? -29.022 10.992 11.548 1.00 91.69 97 LYS A O 1
ATOM 836 N N . ILE A 1 98 ? -28.703 9.233 12.903 1.00 92.00 98 ILE A N 1
ATOM 837 C CA . ILE A 1 98 ? -27.871 9.932 13.898 1.00 92.00 98 ILE A CA 1
ATOM 838 C C . ILE A 1 98 ? -26.479 10.201 13.311 1.00 92.00 98 ILE A C 1
ATOM 840 O O . ILE A 1 98 ? -25.869 11.239 13.573 1.00 92.00 98 ILE A O 1
ATOM 844 N N . ILE A 1 99 ? -25.994 9.276 12.477 1.00 92.06 99 ILE A N 1
ATOM 845 C CA . ILE A 1 99 ? -24.808 9.457 11.638 1.00 92.06 99 ILE A CA 1
ATOM 846 C C . ILE A 1 99 ? -25.129 9.088 10.186 1.00 92.06 99 ILE A C 1
ATOM 848 O O . ILE A 1 99 ? -25.942 8.204 9.917 1.00 92.06 99 ILE A O 1
ATOM 852 N N . SER A 1 100 ? -24.457 9.736 9.233 1.00 90.12 100 SER A N 1
ATOM 853 C CA . SER A 1 100 ? -24.550 9.350 7.822 1.00 90.12 100 SER A CA 1
ATOM 854 C C . SER A 1 100 ? -23.740 8.084 7.552 1.00 90.12 100 SER A C 1
ATOM 856 O O . SER A 1 100 ? -22.573 8.012 7.930 1.00 90.12 100 SER A O 1
ATOM 858 N N . LYS A 1 101 ? -24.291 7.132 6.787 1.00 86.00 101 LYS A N 1
ATOM 859 C CA . LYS A 1 101 ? -23.547 5.949 6.314 1.00 86.00 101 LYS A CA 1
ATOM 860 C C . LYS A 1 101 ? -22.271 6.329 5.551 1.00 86.00 101 LYS A C 1
ATOM 862 O O . LYS A 1 101 ? -21.260 5.639 5.657 1.00 86.00 101 LYS A O 1
ATOM 867 N N . THR A 1 102 ? -22.289 7.458 4.839 1.00 85.31 102 THR A N 1
ATOM 868 C CA . THR A 1 102 ? -21.136 7.945 4.063 1.00 85.31 102 THR A CA 1
ATOM 869 C C . THR A 1 102 ? -19.919 8.257 4.935 1.00 85.31 102 THR A C 1
ATOM 871 O O . THR A 1 102 ? -18.785 8.244 4.452 1.00 85.31 102 THR A O 1
ATOM 874 N N . ILE A 1 103 ? -20.110 8.461 6.242 1.00 84.44 103 ILE A N 1
ATOM 875 C CA . ILE A 1 103 ? -19.007 8.706 7.168 1.00 84.44 103 ILE A CA 1
ATOM 876 C C . ILE A 1 103 ? -18.100 7.487 7.350 1.00 84.44 103 ILE A C 1
ATOM 878 O O . ILE A 1 103 ? -16.936 7.653 7.704 1.00 84.44 103 ILE A O 1
ATOM 882 N N . LEU A 1 104 ? -18.574 6.288 7.004 1.00 83.75 104 LEU A N 1
ATOM 883 C CA . LEU A 1 104 ? -17.789 5.052 7.011 1.00 83.75 104 LEU A CA 1
ATOM 884 C C . LEU A 1 104 ? -17.247 4.663 5.624 1.00 83.75 104 LEU A C 1
ATOM 886 O O . LEU A 1 104 ? -16.394 3.778 5.549 1.00 83.75 104 LEU A O 1
ATOM 890 N N . ASN A 1 105 ? -17.688 5.318 4.539 1.00 81.94 105 ASN A N 1
ATOM 891 C CA . ASN A 1 105 ? -17.172 5.059 3.187 1.00 81.94 105 ASN A CA 1
ATOM 892 C C . ASN A 1 105 ? -15.660 5.293 3.134 1.00 81.94 105 ASN A C 1
ATOM 894 O O . ASN A 1 105 ? -15.166 6.232 3.759 1.00 81.94 105 ASN A O 1
ATOM 898 N N . ASP A 1 106 ? -14.937 4.446 2.407 1.00 81.94 106 ASP A N 1
ATOM 899 C CA . ASP A 1 106 ? -13.479 4.540 2.232 1.00 81.94 106 ASP A CA 1
ATOM 900 C C . ASP A 1 106 ? -12.682 4.485 3.549 1.00 81.94 106 ASP A C 1
ATOM 902 O O . ASP A 1 106 ? -11.510 4.868 3.607 1.00 81.94 106 ASP A O 1
ATOM 906 N N . SER A 1 107 ? -13.310 3.995 4.626 1.00 84.81 107 SER A N 1
ATOM 907 C CA . SER A 1 107 ? -12.611 3.698 5.871 1.00 84.81 107 SER A CA 1
ATOM 908 C C . SER A 1 107 ? -11.564 2.613 5.648 1.00 84.81 107 SER A C 1
ATOM 910 O O . SER A 1 107 ? -11.789 1.578 5.012 1.00 84.81 107 SER A O 1
ATOM 912 N N . ILE A 1 108 ? -10.382 2.844 6.209 1.00 84.81 108 ILE A N 1
ATOM 913 C CA . ILE A 1 108 ? -9.312 1.858 6.217 1.00 84.81 108 ILE A CA 1
ATOM 914 C C . ILE A 1 108 ? -9.742 0.765 7.196 1.00 84.81 108 ILE A C 1
ATOM 916 O O . ILE A 1 108 ? -9.649 0.956 8.405 1.00 84.81 108 ILE A O 1
ATOM 920 N N . LYS A 1 109 ? -10.197 -0.392 6.700 1.00 82.06 109 LYS A N 1
ATOM 921 C CA . LYS A 1 109 ? -10.739 -1.486 7.539 1.00 82.06 109 LYS A CA 1
ATOM 922 C C . LYS A 1 109 ? -9.855 -1.834 8.746 1.00 82.06 109 LYS A C 1
ATOM 924 O O . LYS A 1 109 ? -10.359 -2.038 9.843 1.00 82.06 109 LYS A O 1
ATOM 929 N N . LYS A 1 110 ? -8.529 -1.855 8.561 1.00 80.88 110 LYS A N 1
ATOM 930 C CA . LYS A 1 110 ? -7.556 -2.177 9.625 1.00 80.88 110 LYS A CA 1
ATOM 931 C C . LYS A 1 110 ? -7.452 -1.112 10.723 1.00 80.88 110 LYS A C 1
ATOM 933 O O . LYS A 1 110 ? -7.007 -1.435 11.819 1.00 80.88 110 LYS A O 1
ATOM 938 N N . SER A 1 111 ? -7.861 0.124 10.435 1.00 87.62 111 SER A N 1
ATOM 939 C CA . SER A 1 111 ? -7.882 1.223 11.406 1.00 87.62 111 SER A CA 1
ATOM 940 C C . SER A 1 111 ? -9.056 1.146 12.375 1.00 87.62 111 SER A C 1
ATOM 942 O O . SER A 1 111 ? -9.075 1.864 13.363 1.00 87.62 111 SER A O 1
ATOM 944 N N . PHE A 1 112 ? -10.036 0.281 12.109 1.00 90.81 112 PHE A N 1
ATOM 945 C CA . PHE A 1 112 ? -11.225 0.213 12.935 1.00 90.81 112 PHE A CA 1
ATOM 946 C C . PHE A 1 112 ? -10.908 -0.360 14.330 1.00 90.81 112 PHE A C 1
ATOM 948 O O . PHE A 1 112 ? -10.263 -1.413 14.463 1.00 90.81 112 PHE A O 1
ATOM 955 N N . SER A 1 113 ? -11.359 0.335 15.373 1.00 91.81 113 SER A N 1
ATOM 956 C CA . SER A 1 113 ? -11.251 -0.087 16.775 1.00 91.81 113 SER A CA 1
ATOM 957 C C . SER A 1 113 ? -12.495 0.337 17.551 1.00 91.81 113 SER A C 1
ATOM 959 O O . SER A 1 113 ? -13.002 1.439 17.338 1.00 91.81 113 SER A O 1
ATOM 961 N N . THR A 1 114 ? -12.955 -0.519 18.460 1.00 90.88 114 THR A N 1
ATOM 962 C CA . THR A 1 114 ? -13.993 -0.196 19.445 1.00 90.88 114 THR A CA 1
ATOM 963 C C . THR A 1 114 ? -13.476 -0.421 20.846 1.00 90.88 114 THR A C 1
ATOM 965 O O . THR A 1 114 ? -12.849 -1.443 21.136 1.00 90.88 114 THR A O 1
ATOM 968 N N . GLU A 1 115 ? -13.673 0.577 21.704 1.00 88.69 115 GLU A N 1
ATOM 969 C CA . GLU A 1 115 ? -13.108 0.585 23.047 1.00 88.69 115 GLU A CA 1
ATOM 970 C C . GLU A 1 115 ? -14.032 1.292 24.031 1.00 88.69 115 GLU A C 1
ATOM 972 O O . GLU A 1 115 ? -14.548 2.374 23.757 1.00 88.69 115 GLU A O 1
ATOM 977 N N . MET A 1 116 ? -14.207 0.672 25.193 1.00 88.31 116 MET A N 1
ATOM 978 C CA . MET A 1 116 ? -14.901 1.252 26.334 1.00 88.31 116 MET A CA 1
ATOM 979 C C . MET A 1 116 ? -13.871 1.898 27.260 1.00 88.31 116 MET A C 1
ATOM 981 O O . MET A 1 116 ? -12.862 1.269 27.586 1.00 88.31 116 MET A O 1
ATOM 985 N N . PHE A 1 117 ? -14.125 3.130 27.700 1.00 83.56 117 PHE A N 1
ATOM 986 C CA . PHE A 1 117 ? -13.239 3.838 28.626 1.00 83.56 117 PHE A CA 1
ATOM 987 C C . PHE A 1 117 ? -14.003 4.297 29.861 1.00 83.56 117 PHE A C 1
ATOM 989 O O . PHE A 1 117 ? -14.903 5.125 29.768 1.00 83.56 117 PHE A O 1
ATOM 996 N N . PHE A 1 118 ? -13.603 3.782 31.024 1.00 76.81 118 PHE A N 1
ATOM 997 C CA . PHE A 1 118 ? -14.130 4.205 32.327 1.00 76.81 118 PHE A CA 1
ATOM 998 C C . PHE A 1 118 ? -13.626 5.594 32.735 1.00 76.81 118 PHE A C 1
ATOM 1000 O O . PHE A 1 118 ? -14.286 6.306 33.487 1.00 76.81 118 PHE A O 1
ATOM 1007 N N . GLU A 1 119 ? -12.467 5.997 32.211 1.00 68.12 119 GLU A N 1
ATOM 1008 C CA . GLU A 1 119 ? -11.903 7.324 32.424 1.00 68.12 119 GLU A CA 1
ATOM 1009 C C . GLU A 1 119 ? -12.272 8.268 31.281 1.00 68.12 119 GLU A C 1
ATOM 1011 O O . GLU A 1 119 ? -12.023 7.996 30.106 1.00 68.12 119 GLU A O 1
ATOM 1016 N N . ASN A 1 120 ? -12.806 9.433 31.639 1.00 64.00 120 ASN A N 1
ATOM 1017 C CA . ASN A 1 120 ? -13.334 10.410 30.689 1.00 64.00 120 ASN A CA 1
ATOM 1018 C C . ASN A 1 120 ? -12.240 11.352 30.146 1.00 64.00 120 ASN A C 1
ATOM 1020 O O . ASN A 1 120 ? -12.474 12.549 29.983 1.00 64.00 120 ASN A O 1
ATOM 1024 N N . THR A 1 121 ? -11.022 10.847 29.906 1.00 78.38 121 THR A N 1
ATOM 1025 C CA . THR A 1 121 ? -9.933 11.668 29.356 1.00 78.38 121 THR A CA 1
ATOM 1026 C C . THR A 1 121 ? -9.686 11.334 27.878 1.00 78.38 121 THR A C 1
ATOM 1028 O O . THR A 1 121 ? -9.298 10.211 27.536 1.00 78.38 121 THR A O 1
ATOM 1031 N N . PRO A 1 122 ? -9.858 12.305 26.957 1.00 82.31 122 PRO A N 1
ATOM 1032 C CA . PRO A 1 122 ? -9.591 12.093 25.536 1.00 82.31 122 PRO A CA 1
ATOM 1033 C C . PRO A 1 122 ? -8.173 11.562 25.278 1.00 82.31 122 PRO A C 1
ATOM 1035 O O . PRO A 1 122 ? -7.982 10.625 24.511 1.00 82.31 122 PRO A O 1
ATOM 1038 N N . LYS A 1 123 ? -7.157 12.077 25.981 1.00 86.94 123 LYS A N 1
ATOM 1039 C CA . LYS A 1 123 ? -5.768 11.622 25.800 1.00 86.94 123 LYS A CA 1
ATOM 1040 C C . LYS A 1 123 ? -5.580 10.123 26.050 1.00 86.94 123 LYS A C 1
ATOM 1042 O O . LYS A 1 123 ? -4.837 9.499 25.295 1.00 86.94 123 LYS A O 1
ATOM 1047 N N . VAL A 1 124 ? -6.232 9.547 27.064 1.00 88.31 124 VAL A N 1
ATOM 1048 C CA . VAL A 1 124 ? -6.127 8.107 27.355 1.00 88.31 124 VAL A CA 1
ATOM 1049 C C . VAL A 1 124 ? -6.768 7.296 26.235 1.00 88.31 124 VAL A C 1
ATOM 1051 O O . VAL A 1 124 ? -6.124 6.393 25.698 1.00 88.31 124 VAL A O 1
ATOM 1054 N N . SER A 1 125 ? -7.979 7.668 25.811 1.00 89.44 125 SER A N 1
ATOM 1055 C CA . SER A 1 125 ? -8.686 6.947 24.747 1.00 89.44 125 SER A CA 1
ATOM 1056 C C . SER A 1 125 ? -7.950 6.992 23.407 1.00 89.44 125 SER A C 1
ATOM 1058 O O . SER A 1 125 ? -7.706 5.953 22.792 1.00 89.44 125 SER A O 1
ATOM 1060 N N . PHE A 1 126 ? -7.479 8.172 22.997 1.00 92.81 126 PHE A N 1
ATOM 1061 C CA . PHE A 1 126 ? -6.681 8.328 21.783 1.00 92.81 126 PHE A CA 1
ATOM 1062 C C . PHE A 1 126 ? -5.297 7.666 21.885 1.00 92.81 126 PHE A C 1
ATOM 1064 O O . PHE A 1 126 ? -4.811 7.135 20.887 1.00 92.81 126 PHE A O 1
ATOM 1071 N N . SER A 1 127 ? -4.661 7.644 23.065 1.00 92.88 127 SER A N 1
ATOM 1072 C CA . SER A 1 127 ? -3.401 6.909 23.266 1.00 92.88 127 SER A CA 1
ATOM 1073 C C . SER A 1 127 ? -3.605 5.406 23.101 1.00 92.88 127 SER A C 1
ATOM 1075 O O . SER A 1 127 ? -2.841 4.776 22.373 1.00 92.88 127 SER A O 1
ATOM 1077 N N . SER A 1 128 ? -4.642 4.844 23.733 1.00 92.50 128 SER A N 1
ATOM 1078 C CA . SER A 1 128 ? -4.986 3.420 23.620 1.00 92.50 128 SER A CA 1
ATOM 1079 C C . SER A 1 128 ? -5.284 3.036 22.171 1.00 92.50 128 SER A C 1
ATOM 1081 O O . SER A 1 128 ? -4.739 2.055 21.659 1.00 92.50 128 SER A O 1
ATOM 1083 N N . TYR A 1 129 ? -6.063 3.867 21.470 1.00 94.06 129 TYR A N 1
ATOM 1084 C CA . TYR A 1 129 ? -6.356 3.663 20.056 1.00 94.06 129 TYR A CA 1
ATOM 1085 C C . TYR A 1 129 ? -5.084 3.639 19.199 1.00 94.06 129 TYR A C 1
ATOM 1087 O O . TYR A 1 129 ? -4.882 2.703 18.427 1.00 94.06 129 TYR A O 1
ATOM 1095 N N . ILE A 1 130 ? -4.198 4.629 19.354 1.00 95.25 130 ILE A N 1
ATOM 1096 C CA . ILE A 1 130 ? -2.942 4.705 18.596 1.00 95.25 130 ILE A CA 1
ATOM 1097 C C . ILE A 1 130 ? -2.011 3.533 18.912 1.00 95.25 130 ILE A C 1
ATOM 1099 O O . ILE A 1 130 ? -1.404 2.977 17.998 1.00 95.25 130 ILE A O 1
ATOM 1103 N N . GLU A 1 131 ? -1.932 3.105 20.171 1.00 94.00 131 GLU A N 1
ATOM 1104 C CA . GLU A 1 131 ? -1.171 1.916 20.554 1.00 94.00 131 GLU A CA 1
ATOM 1105 C C . GLU A 1 131 ? -1.738 0.647 19.923 1.00 94.00 131 GLU A C 1
ATOM 1107 O O . GLU A 1 131 ? -0.980 -0.156 19.387 1.00 94.00 131 GLU A O 1
ATOM 1112 N N . LYS A 1 132 ? -3.060 0.449 19.934 1.00 92.19 132 LYS A N 1
ATOM 1113 C CA . LYS A 1 132 ? -3.693 -0.712 19.290 1.00 92.19 132 LYS A CA 1
ATOM 1114 C C . LYS A 1 132 ? -3.542 -0.683 17.778 1.00 92.19 132 LYS A C 1
ATOM 1116 O O . LYS A 1 132 ? -3.306 -1.737 17.189 1.00 92.19 132 LYS A O 1
ATOM 1121 N N . LEU A 1 133 ? -3.667 0.491 17.165 1.00 92.00 133 LEU A N 1
ATOM 1122 C CA . LEU A 1 133 ? -3.452 0.692 15.738 1.00 92.00 133 LEU A CA 1
ATOM 1123 C C . LEU A 1 133 ? -2.033 0.267 15.355 1.00 92.00 133 LEU A C 1
ATOM 1125 O O . LEU A 1 133 ? -1.866 -0.677 14.583 1.00 92.00 133 LEU A O 1
ATOM 1129 N N . PHE A 1 134 ? -1.038 0.878 15.999 1.00 90.56 134 PHE A N 1
ATOM 1130 C CA . PHE A 1 134 ? 0.369 0.560 15.798 1.00 90.56 134 PHE A CA 1
ATOM 1131 C C . PHE A 1 134 ? 0.653 -0.915 16.083 1.00 90.56 134 PHE A C 1
ATOM 1133 O O . PHE A 1 134 ? 1.274 -1.589 15.275 1.00 90.56 134 PHE A O 1
ATOM 1140 N N . ASN A 1 135 ? 0.161 -1.468 17.193 1.00 87.62 135 ASN A N 1
ATOM 1141 C CA . ASN A 1 135 ? 0.401 -2.865 17.550 1.00 87.62 135 ASN A CA 1
ATOM 1142 C C . ASN A 1 135 ? -0.243 -3.841 16.564 1.00 87.62 135 ASN A C 1
ATOM 1144 O O . ASN A 1 135 ? 0.308 -4.915 16.344 1.00 87.62 135 ASN A O 1
ATOM 1148 N N . LYS A 1 136 ? -1.398 -3.514 15.969 1.00 84.56 136 LYS A N 1
ATOM 1149 C CA . LYS A 1 136 ? -1.990 -4.315 14.887 1.00 84.56 136 LYS A CA 1
ATOM 1150 C C . LYS A 1 136 ? -1.103 -4.270 13.647 1.00 84.56 136 LYS A C 1
ATOM 1152 O O . LYS A 1 136 ? -0.857 -5.311 13.048 1.00 84.56 136 LYS A O 1
ATOM 1157 N N . GLU A 1 137 ? -0.616 -3.096 13.263 1.00 83.81 137 GLU A N 1
ATOM 1158 C CA . GLU A 1 137 ? 0.286 -2.929 12.116 1.00 83.81 137 GLU A CA 1
ATOM 1159 C C . GLU A 1 137 ? 1.619 -3.641 12.338 1.00 83.81 137 GLU A C 1
ATOM 1161 O O . GLU A 1 137 ? 2.039 -4.433 11.499 1.00 83.81 137 GLU A O 1
ATOM 1166 N N . PHE A 1 138 ? 2.205 -3.466 13.518 1.00 80.62 138 PHE A N 1
ATOM 1167 C CA . PHE A 1 138 ? 3.441 -4.097 13.951 1.00 80.62 138 PHE A CA 1
ATOM 1168 C C . PHE A 1 138 ? 3.295 -5.614 14.092 1.00 80.62 138 PHE A C 1
ATOM 1170 O O . PHE A 1 138 ? 4.106 -6.367 13.576 1.00 80.62 138 PHE A O 1
ATOM 1177 N N . LYS A 1 139 ? 2.239 -6.129 14.731 1.00 76.00 139 LYS A N 1
ATOM 1178 C CA . LYS A 1 139 ? 2.010 -7.584 14.788 1.00 76.00 139 LYS A CA 1
ATOM 1179 C C . LYS A 1 139 ? 1.758 -8.169 13.413 1.00 76.00 139 LYS A C 1
ATOM 1181 O O . LYS A 1 139 ? 2.193 -9.283 13.159 1.00 76.00 139 LYS A O 1
ATOM 1186 N N . ASN A 1 140 ? 1.080 -7.444 12.527 1.00 68.44 140 ASN A N 1
ATOM 1187 C CA . ASN A 1 140 ? 0.957 -7.881 11.147 1.00 68.44 140 ASN A CA 1
ATOM 1188 C C . ASN A 1 140 ? 2.345 -7.940 10.504 1.00 68.44 140 ASN A C 1
ATOM 1190 O O . ASN A 1 140 ? 2.705 -9.003 10.008 1.00 68.44 140 ASN A O 1
ATOM 1194 N N . SER A 1 141 ? 3.163 -6.886 10.601 1.00 63.69 141 SER A N 1
ATOM 1195 C CA . SER A 1 141 ? 4.525 -6.895 10.048 1.00 63.69 141 SER A CA 1
ATOM 1196 C C . SER A 1 141 ? 5.396 -8.023 10.634 1.00 63.69 141 SER A C 1
ATOM 1198 O O . SER A 1 141 ? 6.128 -8.675 9.890 1.00 63.69 141 SER A O 1
ATOM 1200 N N . GLN A 1 142 ? 5.229 -8.347 11.922 1.00 58.31 142 GLN A N 1
ATOM 1201 C CA . GLN A 1 142 ? 5.914 -9.431 12.642 1.00 58.31 142 GLN A CA 1
ATOM 1202 C C . GLN A 1 142 ? 5.375 -10.842 12.356 1.00 58.31 142 GLN A C 1
ATOM 1204 O O . GLN A 1 142 ? 6.150 -11.788 12.260 1.00 58.31 142 GLN A O 1
ATOM 1209 N N . ASN A 1 143 ? 4.072 -11.039 12.176 1.00 49.00 143 ASN A N 1
ATOM 1210 C CA . ASN A 1 143 ? 3.514 -12.348 11.813 1.00 49.00 143 ASN A CA 1
ATOM 1211 C C . ASN A 1 143 ? 3.893 -12.729 10.373 1.00 49.00 143 ASN A C 1
ATOM 1213 O O . ASN A 1 143 ? 4.118 -13.901 10.082 1.00 49.00 143 ASN A O 1
ATOM 1217 N N . TYR A 1 144 ? 4.077 -11.732 9.503 1.00 40.75 144 TYR A N 1
ATOM 1218 C CA . TYR A 1 144 ? 4.749 -11.905 8.214 1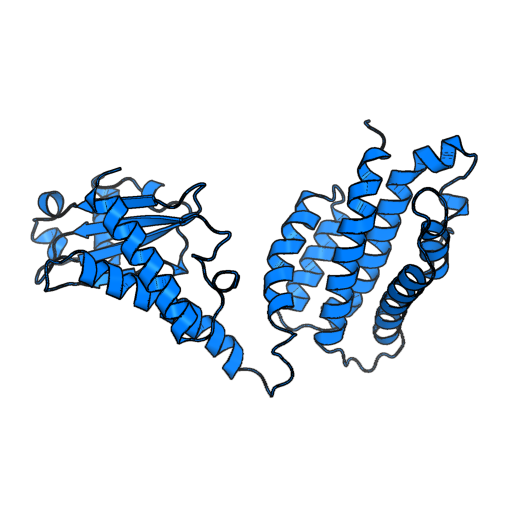.00 40.75 144 TYR A CA 1
ATOM 1219 C C . TYR A 1 144 ? 6.268 -12.167 8.343 1.00 40.75 144 TYR A C 1
ATOM 1221 O O . TYR A 1 144 ? 6.890 -12.605 7.378 1.00 40.75 144 TYR A O 1
ATOM 1229 N N . LEU A 1 145 ? 6.902 -11.882 9.490 1.00 37.31 145 LEU A N 1
ATOM 1230 C CA . LEU A 1 145 ? 8.307 -12.222 9.792 1.00 37.31 145 LEU A CA 1
ATOM 1231 C C . LEU A 1 145 ? 8.451 -13.642 10.374 1.00 37.31 145 LEU A C 1
ATOM 1233 O O . LEU A 1 145 ? 9.385 -14.340 10.005 1.00 37.31 145 LEU A O 1
ATOM 1237 N N . LYS A 1 146 ? 7.527 -14.086 11.239 1.00 36.47 146 LYS A N 1
ATOM 1238 C CA . LYS A 1 146 ? 7.611 -15.372 11.964 1.00 36.47 146 LYS A CA 1
ATOM 1239 C C . LYS A 1 146 ? 7.263 -16.618 11.142 1.00 36.47 146 LYS A C 1
ATOM 1241 O O . LYS A 1 146 ? 7.704 -17.702 11.497 1.00 36.47 146 LYS A O 1
ATOM 1246 N N . ASN A 1 147 ? 6.499 -16.483 10.059 1.00 41.84 147 ASN A N 1
ATOM 1247 C CA . ASN A 1 147 ? 6.101 -17.612 9.205 1.00 41.84 147 ASN A CA 1
ATOM 1248 C C . ASN A 1 147 ? 7.046 -17.846 8.005 1.00 41.84 147 ASN A C 1
ATOM 1250 O O . ASN A 1 147 ? 6.614 -18.394 6.992 1.00 41.84 147 ASN A O 1
ATOM 1254 N N . GLN A 1 148 ? 8.316 -17.424 8.078 1.00 34.00 148 GLN A N 1
ATOM 1255 C CA . GLN A 1 148 ? 9.310 -17.662 7.021 1.00 34.00 148 GLN A CA 1
ATOM 1256 C C . GLN A 1 148 ? 10.664 -18.115 7.600 1.00 34.00 148 GLN A C 1
ATOM 1258 O O . GLN A 1 148 ? 11.045 -17.626 8.663 1.00 34.00 148 GLN A O 1
ATOM 1263 N N . PRO A 1 149 ? 11.393 -19.031 6.928 1.00 30.84 149 PRO A N 1
ATOM 1264 C CA . PRO A 1 149 ? 12.721 -19.450 7.359 1.00 30.84 149 PRO A CA 1
ATOM 1265 C C . PRO A 1 149 ? 13.794 -18.378 7.067 1.00 30.84 149 PRO A C 1
ATOM 1267 O O . PRO A 1 149 ? 13.803 -17.773 5.999 1.00 30.84 149 PRO A O 1
ATOM 1270 N N . ASP A 1 150 ? 14.650 -18.179 8.072 1.00 32.25 150 ASP A N 1
ATOM 1271 C CA . ASP A 1 150 ? 15.932 -17.460 8.225 1.00 32.25 150 ASP A CA 1
ATOM 1272 C C . ASP A 1 150 ? 16.393 -16.274 7.326 1.00 32.25 150 ASP A C 1
ATOM 1274 O O . ASP A 1 150 ? 16.752 -16.392 6.157 1.00 32.25 150 ASP A O 1
ATOM 1278 N N . VAL A 1 151 ? 16.545 -15.135 8.026 1.00 30.92 151 VAL A N 1
ATOM 1279 C CA . VAL A 1 151 ? 17.687 -14.185 8.153 1.00 30.92 151 VAL A CA 1
ATOM 1280 C C . VAL A 1 151 ? 18.242 -13.414 6.935 1.00 30.92 151 VAL A C 1
ATOM 1282 O O . VAL A 1 151 ? 18.757 -12.318 7.141 1.00 30.92 151 VAL A O 1
ATOM 1285 N N . ASN A 1 152 ? 18.033 -13.799 5.674 1.00 33.06 152 ASN A N 1
ATOM 1286 C CA . ASN A 1 152 ? 18.540 -12.993 4.532 1.00 33.06 152 ASN A CA 1
ATOM 1287 C C . ASN A 1 152 ? 17.628 -11.809 4.097 1.00 33.06 152 ASN A C 1
ATOM 1289 O O . ASN A 1 152 ? 17.912 -11.106 3.130 1.00 33.06 152 ASN A O 1
ATOM 1293 N N . ILE A 1 153 ? 16.544 -11.535 4.837 1.00 40.22 153 ILE A N 1
ATOM 1294 C CA . ILE A 1 153 ? 15.348 -10.789 4.376 1.00 40.22 153 ILE A CA 1
ATOM 1295 C C . ILE A 1 153 ? 15.215 -9.385 5.023 1.00 40.22 153 ILE A C 1
ATOM 1297 O O . ILE A 1 153 ? 14.111 -8.877 5.201 1.00 40.22 153 ILE A O 1
ATOM 1301 N N . ILE A 1 154 ? 16.302 -8.704 5.406 1.00 32.97 154 ILE A N 1
ATOM 1302 C CA . ILE A 1 154 ? 16.194 -7.270 5.782 1.00 32.97 154 ILE A CA 1
ATOM 1303 C C . ILE A 1 154 ? 16.193 -6.393 4.517 1.00 32.97 154 ILE A C 1
ATOM 1305 O O . ILE A 1 154 ? 15.388 -5.470 4.407 1.00 32.97 154 ILE A O 1
ATOM 1309 N N . TYR A 1 155 ? 16.976 -6.762 3.497 1.00 32.34 155 TYR A N 1
ATOM 1310 C CA . TYR A 1 155 ? 16.960 -6.115 2.175 1.00 32.34 155 TYR A CA 1
ATOM 1311 C C . TYR A 1 155 ? 15.711 -6.453 1.337 1.00 32.34 155 TYR A C 1
ATOM 1313 O O . TYR A 1 155 ? 15.289 -5.679 0.484 1.00 32.34 155 TYR A O 1
ATOM 1321 N N . GLU A 1 156 ? 15.064 -7.591 1.591 1.00 39.44 156 GLU A N 1
ATOM 1322 C CA . GLU A 1 156 ? 13.960 -8.093 0.761 1.00 39.44 156 GLU A CA 1
ATOM 1323 C C . GLU A 1 156 ? 12.563 -7.517 1.086 1.00 39.44 156 GLU A C 1
ATOM 1325 O O . GLU A 1 156 ? 11.594 -7.838 0.387 1.00 39.44 156 GLU A O 1
ATOM 1330 N N . LYS A 1 157 ? 12.410 -6.735 2.166 1.00 39.88 157 LYS A N 1
ATOM 1331 C CA . LYS A 1 157 ? 11.096 -6.248 2.639 1.00 39.88 157 LYS A CA 1
ATOM 1332 C C . LYS A 1 157 ? 10.760 -4.809 2.249 1.00 39.88 157 LYS A C 1
ATOM 1334 O O . LYS A 1 157 ? 9.575 -4.522 2.095 1.00 39.88 157 LYS A O 1
ATOM 1339 N N . GLN A 1 158 ? 11.748 -3.955 1.974 1.00 39.44 158 GLN A N 1
ATOM 1340 C CA . GLN A 1 158 ? 11.502 -2.662 1.314 1.00 39.44 158 GLN A CA 1
ATOM 1341 C C . GLN A 1 158 ? 10.899 -2.868 -0.087 1.00 39.44 158 GLN A C 1
ATOM 1343 O O . GLN A 1 158 ? 9.866 -2.280 -0.400 1.00 39.44 158 GLN A O 1
ATOM 1348 N N . ILE A 1 159 ? 11.426 -3.838 -0.841 1.00 39.88 159 ILE A N 1
ATOM 1349 C CA . ILE A 1 159 ? 11.019 -4.168 -2.220 1.00 39.88 159 ILE A CA 1
ATOM 1350 C C . ILE A 1 159 ? 9.570 -4.718 -2.306 1.00 39.88 159 ILE A C 1
ATOM 1352 O O . ILE A 1 159 ? 8.870 -4.515 -3.299 1.00 39.88 159 ILE A O 1
ATOM 1356 N N . PHE A 1 160 ? 9.060 -5.384 -1.259 1.00 39.50 160 PHE A N 1
ATOM 1357 C CA . PHE A 1 160 ? 7.730 -6.033 -1.243 1.00 39.50 160 PHE A CA 1
ATOM 1358 C C . PHE A 1 160 ? 6.548 -5.053 -1.074 1.00 39.50 160 PHE A C 1
ATOM 1360 O O . PHE A 1 160 ? 5.441 -5.325 -1.534 1.00 39.50 160 PHE A O 1
ATOM 1367 N N . PHE A 1 161 ? 6.762 -3.906 -0.421 1.00 38.16 161 PHE A N 1
ATOM 1368 C CA . PHE A 1 161 ? 5.753 -2.840 -0.303 1.00 38.16 161 PHE A CA 1
ATOM 1369 C C . PHE A 1 161 ? 5.926 -1.762 -1.379 1.00 38.16 161 PHE A C 1
ATOM 1371 O O . PHE A 1 161 ? 4.939 -1.193 -1.846 1.00 38.16 161 PHE A O 1
ATOM 1378 N N . GLU A 1 162 ? 7.170 -1.525 -1.803 1.00 39.41 162 GLU A N 1
ATOM 1379 C CA . GLU A 1 162 ? 7.501 -0.750 -2.997 1.00 39.41 162 GLU A CA 1
ATOM 1380 C C . GLU A 1 162 ? 6.796 -1.320 -4.238 1.00 39.41 162 GLU A C 1
ATOM 1382 O O . GLU A 1 162 ? 6.126 -0.569 -4.934 1.00 39.41 162 GLU A O 1
ATOM 1387 N N . SER A 1 163 ? 6.823 -2.638 -4.467 1.00 40.66 163 SER A N 1
ATOM 1388 C CA . SER A 1 163 ? 6.192 -3.287 -5.635 1.00 40.66 163 SER A CA 1
ATOM 1389 C C . SER A 1 163 ? 4.699 -2.955 -5.806 1.00 40.66 163 SER A C 1
ATOM 1391 O O . SER A 1 163 ? 4.326 -2.384 -6.827 1.00 40.66 163 SER A O 1
ATOM 1393 N N . ASN A 1 164 ? 3.829 -3.190 -4.815 1.00 39.38 164 ASN A N 1
ATOM 1394 C CA . ASN A 1 164 ? 2.389 -2.890 -4.962 1.00 39.38 164 ASN A CA 1
ATOM 1395 C C . ASN A 1 164 ? 2.078 -1.381 -5.129 1.00 39.38 164 ASN A C 1
ATOM 1397 O O . ASN A 1 164 ? 1.065 -1.029 -5.735 1.00 39.38 164 ASN A O 1
ATOM 1401 N N . PHE A 1 165 ? 2.925 -0.475 -4.618 1.00 40.56 165 PHE A N 1
ATOM 1402 C CA . PHE A 1 165 ? 2.734 0.977 -4.764 1.00 40.56 165 PHE A CA 1
ATOM 1403 C C . PHE A 1 165 ? 3.348 1.520 -6.068 1.00 40.56 165 PHE A C 1
ATOM 1405 O O . PHE A 1 165 ? 2.766 2.393 -6.710 1.00 40.56 165 PHE A O 1
ATOM 1412 N N . HIS A 1 166 ? 4.470 0.967 -6.523 1.00 51.34 166 HIS A N 1
ATOM 1413 C CA . HIS A 1 166 ? 5.137 1.342 -7.766 1.00 51.34 166 HIS A CA 1
ATOM 1414 C C . HIS A 1 166 ? 4.445 0.794 -9.016 1.00 51.34 166 HIS A C 1
ATOM 1416 O O . HIS A 1 166 ? 4.409 1.487 -10.035 1.00 51.34 166 HIS A O 1
ATOM 1422 N N . PHE A 1 167 ? 3.800 -0.375 -8.931 1.00 60.72 167 PHE A N 1
ATOM 1423 C CA . PHE A 1 167 ? 3.004 -0.889 -10.044 1.00 60.72 167 PHE A CA 1
ATOM 1424 C C . PHE A 1 167 ? 1.748 -0.062 -10.312 1.00 60.72 167 PHE A C 1
ATOM 1426 O O . PHE A 1 167 ? 1.306 -0.011 -11.451 1.00 60.72 167 PHE A O 1
ATOM 1433 N N . SER A 1 168 ? 1.224 0.684 -9.333 1.00 56.41 168 SER A N 1
ATOM 1434 C CA . SER A 1 168 ? 0.097 1.597 -9.582 1.00 56.41 168 SER A CA 1
ATOM 1435 C C . SER A 1 168 ? 0.441 2.695 -10.603 1.00 56.41 168 SER A C 1
ATOM 1437 O O . SER A 1 168 ? -0.401 3.064 -11.424 1.00 56.41 168 SER A O 1
ATOM 1439 N N . ASN A 1 169 ? 1.698 3.155 -10.630 1.00 57.66 169 ASN A N 1
ATOM 1440 C CA . ASN A 1 169 ? 2.190 4.116 -11.622 1.00 57.66 169 ASN A CA 1
ATOM 1441 C C . ASN A 1 169 ? 2.420 3.477 -12.999 1.00 57.66 169 ASN A C 1
ATOM 1443 O O . ASN A 1 169 ? 2.276 4.161 -14.010 1.00 57.66 169 ASN A O 1
ATOM 1447 N N . LEU A 1 170 ? 2.784 2.192 -13.045 1.00 67.06 170 LEU A N 1
ATOM 1448 C CA . LEU A 1 170 ? 2.871 1.408 -14.283 1.00 67.06 170 LEU A CA 1
ATOM 1449 C C . LEU A 1 170 ? 1.472 1.170 -14.869 1.00 67.06 170 LEU A C 1
ATOM 1451 O O . LEU A 1 170 ? 1.237 1.516 -16.022 1.00 67.06 170 LEU A O 1
ATOM 1455 N N . ILE A 1 171 ? 0.538 0.681 -14.047 1.00 64.81 171 ILE A N 1
ATOM 1456 C CA . ILE A 1 171 ? -0.855 0.373 -14.411 1.00 64.81 171 ILE A CA 1
ATOM 1457 C C . ILE A 1 171 ? -1.589 1.629 -14.894 1.00 64.81 171 ILE A C 1
ATOM 1459 O O . ILE A 1 171 ? -2.289 1.591 -15.898 1.00 64.81 171 ILE A O 1
ATOM 1463 N N . SER A 1 172 ? -1.407 2.768 -14.222 1.00 68.12 172 SER A N 1
ATOM 1464 C CA . SER A 1 172 ? -2.028 4.034 -14.648 1.00 68.12 172 SER A CA 1
ATOM 1465 C C . SER A 1 172 ? -1.282 4.736 -15.787 1.00 68.12 172 SER A C 1
ATOM 1467 O O . SER A 1 172 ? -1.845 5.598 -16.459 1.00 68.12 172 SER A O 1
ATOM 1469 N N . GLY A 1 173 ? -0.005 4.411 -15.998 1.00 72.75 173 GLY A N 1
ATOM 1470 C CA . GLY A 1 173 ? 0.863 5.117 -16.931 1.00 72.75 173 GLY A CA 1
ATOM 1471 C C . GLY A 1 173 ? 1.085 4.417 -18.270 1.00 72.75 173 GLY A C 1
ATOM 1472 O O . GLY A 1 173 ? 1.597 5.059 -19.193 1.00 72.75 173 GLY A O 1
ATOM 1473 N N . ILE A 1 174 ? 0.749 3.138 -18.408 1.00 83.19 174 ILE A N 1
ATOM 1474 C CA . ILE A 1 174 ? 0.873 2.393 -19.662 1.00 83.19 174 ILE A CA 1
ATOM 1475 C C . ILE A 1 174 ? -0.515 2.155 -20.242 1.00 83.19 174 ILE A C 1
ATOM 1477 O O . ILE A 1 174 ? -1.316 1.424 -19.686 1.00 83.19 174 ILE A O 1
ATOM 1481 N N . GLU A 1 175 ? -0.787 2.753 -21.397 1.00 84.44 175 GLU A N 1
ATOM 1482 C CA . GLU A 1 175 ? -2.038 2.554 -22.139 1.00 84.44 175 GLU A CA 1
ATOM 1483 C C . GLU A 1 175 ? -1.949 1.307 -23.037 1.00 84.44 175 GLU A C 1
ATOM 1485 O O . GLU A 1 175 ? -2.168 1.382 -24.245 1.00 84.44 175 GLU A O 1
ATOM 1490 N N . ASP A 1 176 ? -1.560 0.170 -22.461 1.00 89.69 176 ASP A N 1
ATOM 1491 C CA . ASP A 1 176 ? -1.508 -1.124 -23.142 1.00 89.69 176 ASP A CA 1
ATOM 1492 C C . ASP A 1 176 ? -2.155 -2.182 -22.244 1.00 89.69 176 ASP A C 1
ATOM 1494 O O . ASP A 1 176 ? -1.625 -2.537 -21.191 1.00 89.69 176 ASP A O 1
ATOM 1498 N N . LYS A 1 177 ? -3.350 -2.638 -22.636 1.00 88.19 177 LYS A N 1
ATOM 1499 C CA . LYS A 1 177 ? -4.148 -3.559 -21.820 1.00 88.19 177 LYS A CA 1
ATOM 1500 C C . LYS A 1 177 ? -3.452 -4.908 -21.646 1.00 88.19 177 LYS A C 1
ATOM 1502 O O . LYS A 1 177 ? -3.478 -5.451 -20.552 1.00 88.19 177 LYS A O 1
ATOM 1507 N N . GLN A 1 178 ? -2.814 -5.417 -22.700 1.00 90.06 178 GLN A N 1
ATOM 1508 C CA . GLN A 1 178 ? -2.102 -6.689 -22.628 1.00 90.06 178 GLN A CA 1
ATOM 1509 C C . GLN A 1 178 ? -0.955 -6.597 -21.614 1.00 90.06 178 GLN A C 1
ATOM 1511 O O . GLN A 1 178 ? -0.816 -7.482 -20.778 1.00 90.06 178 GLN A O 1
ATOM 1516 N N . PHE A 1 179 ? -0.187 -5.503 -21.635 1.00 90.88 179 PHE A N 1
ATOM 1517 C CA . PHE A 1 179 ? 0.863 -5.266 -20.646 1.00 90.88 179 PHE A CA 1
ATOM 1518 C C . PHE A 1 179 ? 0.312 -5.218 -19.212 1.00 90.88 179 PHE A C 1
ATOM 1520 O O . PHE A 1 179 ? 0.920 -5.776 -18.301 1.00 90.88 179 PHE A O 1
ATOM 1527 N N . ILE A 1 180 ? -0.820 -4.537 -18.997 1.00 85.50 180 ILE A N 1
ATOM 1528 C CA . ILE A 1 180 ? -1.453 -4.443 -17.673 1.00 85.50 180 ILE A CA 1
ATOM 1529 C C . ILE A 1 180 ? -1.905 -5.823 -17.191 1.00 85.50 180 ILE A C 1
ATOM 1531 O O . ILE A 1 180 ? -1.577 -6.191 -16.066 1.00 85.50 180 ILE A O 1
ATOM 1535 N N . ASP A 1 181 ? -2.599 -6.586 -18.036 1.00 84.31 181 ASP A N 1
ATOM 1536 C CA . ASP A 1 181 ? -3.099 -7.920 -17.694 1.00 84.31 181 ASP A CA 1
ATOM 1537 C C . ASP A 1 181 ? -1.917 -8.855 -17.327 1.00 84.31 181 ASP A C 1
ATOM 1539 O O . ASP A 1 181 ? -1.916 -9.480 -16.265 1.00 84.31 181 ASP A O 1
ATOM 1543 N N . GLU A 1 182 ? -0.843 -8.863 -18.132 1.00 89.19 182 GLU A N 1
ATOM 1544 C CA . GLU A 1 182 ? 0.399 -9.618 -17.864 1.00 89.19 182 GLU A CA 1
ATOM 1545 C C . GLU A 1 182 ? 1.071 -9.198 -16.540 1.00 89.19 182 GLU A C 1
ATOM 1547 O O . GLU A 1 182 ? 1.620 -10.026 -15.800 1.00 89.19 182 GLU A O 1
ATOM 1552 N N . LEU A 1 183 ? 1.037 -7.899 -16.224 1.00 86.81 183 LEU A N 1
ATOM 1553 C CA . LEU A 1 183 ? 1.620 -7.347 -15.007 1.00 86.81 183 LEU A CA 1
ATOM 1554 C C . LEU A 1 183 ? 0.815 -7.749 -13.770 1.00 86.81 183 LEU A C 1
ATOM 1556 O O . LEU A 1 183 ? 1.403 -8.156 -12.765 1.00 86.81 183 LEU A O 1
ATOM 1560 N N . GLU A 1 184 ? -0.512 -7.668 -13.837 1.00 81.81 184 GLU A N 1
ATOM 1561 C CA . GLU A 1 184 ? -1.404 -8.073 -12.752 1.00 81.81 184 GLU A CA 1
ATOM 1562 C C . GLU A 1 184 ? -1.268 -9.568 -12.436 1.00 81.81 184 GLU A C 1
ATOM 1564 O O . GLU A 1 184 ? -1.198 -9.942 -11.262 1.00 81.81 184 GLU A O 1
ATOM 1569 N N . GLU A 1 185 ? -1.127 -10.421 -13.454 1.00 82.06 185 GLU A N 1
ATOM 1570 C CA . GLU A 1 185 ? -0.856 -11.851 -13.275 1.00 82.06 185 GLU A CA 1
ATOM 1571 C C . GLU A 1 185 ? 0.491 -12.108 -12.584 1.00 82.06 185 GLU A C 1
ATOM 1573 O O . GLU A 1 185 ? 0.575 -12.918 -11.652 1.00 82.06 185 GLU A O 1
ATOM 1578 N N . CYS A 1 186 ? 1.548 -11.386 -12.971 1.00 86.12 186 CYS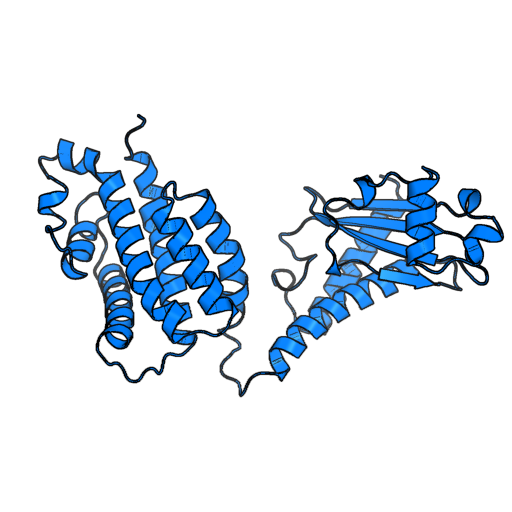 A N 1
ATOM 1579 C CA . CYS A 1 186 ? 2.849 -11.503 -12.312 1.00 86.12 186 CYS A CA 1
ATOM 1580 C C . CYS A 1 186 ? 2.804 -11.021 -10.856 1.00 86.12 186 CYS A C 1
ATOM 1582 O O . CYS A 1 186 ? 3.375 -11.668 -9.974 1.00 86.12 186 CYS A O 1
ATOM 1584 N N . ILE A 1 187 ? 2.093 -9.924 -10.578 1.00 78.38 187 ILE A N 1
ATOM 1585 C CA . ILE A 1 187 ? 1.870 -9.417 -9.217 1.00 78.38 187 ILE A CA 1
ATOM 1586 C C . ILE A 1 187 ? 1.085 -10.440 -8.394 1.00 78.38 187 ILE A C 1
ATOM 1588 O O . ILE A 1 187 ? 1.437 -10.712 -7.245 1.00 78.38 187 ILE A O 1
ATOM 1592 N N . PHE A 1 188 ? 0.047 -11.047 -8.969 1.00 75.50 188 PHE A N 1
ATOM 1593 C CA . PHE A 1 188 ? -0.715 -12.102 -8.313 1.00 75.50 188 PHE A CA 1
ATOM 1594 C C . PHE A 1 188 ? 0.173 -13.306 -7.975 1.00 75.50 188 PHE A C 1
ATOM 1596 O O . PHE A 1 188 ? 0.164 -13.775 -6.833 1.00 75.50 188 PHE A O 1
ATOM 1603 N N . ALA A 1 189 ? 0.976 -13.785 -8.929 1.00 80.00 189 ALA A N 1
ATOM 1604 C CA . ALA A 1 189 ? 1.902 -14.894 -8.718 1.00 80.00 189 ALA A CA 1
ATOM 1605 C C . ALA A 1 189 ? 2.927 -14.575 -7.618 1.00 80.00 189 ALA A C 1
ATOM 1607 O O . ALA A 1 189 ? 3.142 -15.387 -6.715 1.00 80.00 189 ALA A O 1
ATOM 1608 N N . TYR A 1 190 ? 3.498 -13.372 -7.642 1.00 79.06 190 TYR A N 1
ATOM 1609 C CA . TYR A 1 190 ? 4.423 -12.886 -6.622 1.00 79.06 190 TYR A CA 1
ATOM 1610 C C . TYR A 1 190 ? 3.772 -12.826 -5.230 1.00 79.06 190 TYR A C 1
ATOM 1612 O O . TYR A 1 190 ? 4.298 -13.381 -4.265 1.00 79.06 190 TYR A O 1
ATOM 1620 N N . ASN A 1 191 ? 2.576 -12.240 -5.120 1.00 66.81 191 ASN A N 1
ATOM 1621 C CA . ASN A 1 191 ? 1.843 -12.117 -3.856 1.00 66.81 191 ASN A CA 1
ATOM 1622 C C . ASN A 1 191 ? 1.452 -13.478 -3.251 1.00 66.81 191 ASN A C 1
ATOM 1624 O O . ASN A 1 191 ? 1.317 -13.597 -2.035 1.00 66.81 191 ASN A O 1
ATOM 1628 N N . ASN A 1 192 ? 1.308 -14.513 -4.083 1.00 73.31 192 ASN A N 1
ATOM 1629 C CA . ASN A 1 192 ? 0.985 -15.880 -3.665 1.00 73.31 192 ASN A CA 1
ATOM 1630 C C . ASN A 1 192 ? 2.217 -16.796 -3.551 1.00 73.31 192 ASN A C 1
ATOM 1632 O O . ASN A 1 192 ? 2.077 -18.023 -3.541 1.00 73.31 192 ASN A O 1
ATOM 1636 N N . ALA A 1 193 ? 3.423 -16.222 -3.487 1.00 75.25 193 ALA A N 1
ATOM 1637 C CA . ALA A 1 193 ? 4.690 -16.948 -3.392 1.00 75.25 193 ALA A CA 1
ATOM 1638 C C . ALA A 1 193 ? 4.930 -17.970 -4.519 1.00 75.25 193 ALA A C 1
ATOM 1640 O O . ALA A 1 193 ? 5.628 -18.972 -4.350 1.00 75.25 193 ALA A O 1
ATOM 1641 N N . LYS A 1 194 ? 4.354 -17.723 -5.698 1.00 79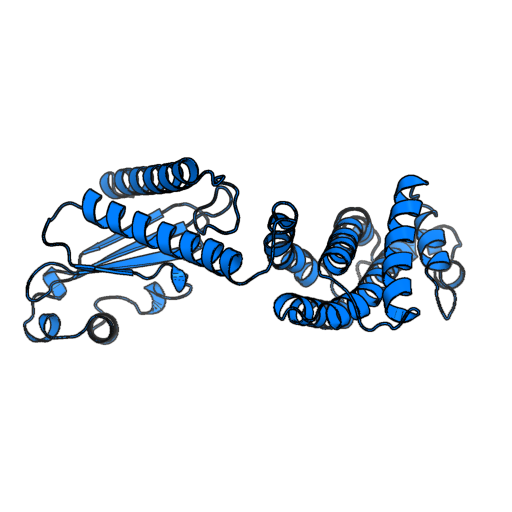.12 194 LYS A N 1
ATOM 1642 C CA . LYS A 1 194 ? 4.552 -18.525 -6.906 1.00 79.12 194 LYS A CA 1
ATOM 1643 C C . LYS A 1 194 ? 5.732 -17.970 -7.701 1.00 79.12 194 LYS A C 1
ATOM 1645 O O . LYS A 1 194 ? 5.566 -17.465 -8.807 1.00 79.12 194 LYS A O 1
ATOM 1650 N N . TRP A 1 195 ? 6.927 -18.062 -7.120 1.00 81.00 195 TRP A N 1
ATOM 1651 C CA . TRP A 1 195 ? 8.142 -17.418 -7.638 1.00 81.00 195 TRP A CA 1
ATOM 1652 C C . TRP A 1 195 ? 8.478 -17.826 -9.064 1.00 81.00 195 TRP A C 1
ATOM 1654 O O . TRP A 1 195 ? 8.716 -16.962 -9.892 1.00 81.00 195 TRP A O 1
ATOM 1664 N N . TYR A 1 196 ? 8.408 -19.118 -9.379 1.00 83.19 196 TYR A N 1
ATOM 1665 C CA . TYR A 1 196 ? 8.620 -19.597 -10.743 1.00 83.19 196 TYR A CA 1
ATOM 1666 C C . TYR A 1 196 ? 7.649 -18.943 -11.742 1.00 83.19 196 TYR A C 1
ATOM 1668 O O . TYR A 1 196 ? 8.094 -18.382 -12.736 1.00 83.19 196 TYR A O 1
ATOM 1676 N N . LEU A 1 197 ? 6.342 -18.923 -11.439 1.00 82.81 197 LEU A N 1
ATOM 1677 C CA . LEU A 1 197 ? 5.328 -18.310 -12.309 1.00 82.81 197 LEU A CA 1
ATOM 1678 C C . LEU A 1 197 ? 5.553 -16.802 -12.479 1.00 82.81 197 LEU A C 1
ATOM 1680 O O . LEU A 1 197 ? 5.546 -16.305 -13.601 1.00 82.81 197 LEU A O 1
ATOM 1684 N N . CYS A 1 198 ? 5.813 -16.089 -11.380 1.00 85.62 198 CYS A N 1
ATOM 1685 C CA . CYS A 1 198 ? 6.137 -14.663 -11.425 1.00 85.62 198 CYS A CA 1
ATOM 1686 C C . CYS A 1 198 ? 7.366 -14.405 -12.301 1.00 85.62 198 CYS A C 1
ATOM 1688 O O . CYS A 1 198 ? 7.370 -13.513 -13.144 1.00 85.62 198 CYS A O 1
ATOM 1690 N N . ALA A 1 199 ? 8.426 -15.176 -12.090 1.00 84.69 199 ALA A N 1
ATOM 1691 C CA . ALA A 1 199 ? 9.699 -14.966 -12.743 1.00 84.69 199 ALA A CA 1
ATOM 1692 C C . ALA A 1 199 ? 9.635 -15.301 -14.246 1.00 84.69 199 ALA A C 1
ATOM 1694 O O . ALA A 1 199 ? 10.208 -14.583 -15.064 1.00 84.69 199 ALA A O 1
ATOM 1695 N N . SER A 1 200 ? 8.883 -16.340 -14.625 1.00 83.00 200 SER A N 1
ATOM 1696 C CA . SER A 1 200 ? 8.616 -16.672 -16.027 1.00 83.00 200 SER A CA 1
ATOM 1697 C C . SER A 1 200 ? 7.856 -15.561 -16.761 1.00 83.00 200 SER A C 1
ATOM 1699 O O . SER A 1 200 ? 8.206 -15.252 -17.898 1.00 83.00 200 SER A O 1
ATOM 1701 N N . GLY A 1 201 ? 6.860 -14.937 -16.122 1.00 87.06 201 GLY A N 1
ATOM 1702 C CA . GLY A 1 201 ? 6.093 -13.839 -16.725 1.00 87.06 201 GLY A CA 1
ATOM 1703 C C . GLY A 1 201 ? 6.860 -12.510 -16.790 1.00 87.06 201 GLY A C 1
ATOM 1704 O O . GLY A 1 201 ? 6.779 -11.790 -17.785 1.00 87.06 201 GLY A O 1
ATOM 1705 N N . MET A 1 202 ? 7.696 -12.219 -15.786 1.00 88.12 202 MET A N 1
ATOM 1706 C CA . MET A 1 202 ? 8.484 -10.977 -15.706 1.00 88.12 202 MET A CA 1
ATOM 1707 C C . MET A 1 202 ? 9.424 -10.759 -16.893 1.00 88.12 202 MET A C 1
ATOM 1709 O O . MET A 1 202 ? 9.634 -9.626 -17.322 1.00 88.12 202 MET A O 1
ATOM 1713 N N . GLY A 1 203 ? 9.956 -11.840 -17.461 1.00 85.00 203 GLY A N 1
ATOM 1714 C CA . GLY A 1 203 ? 10.752 -11.773 -18.680 1.00 85.00 203 GLY A CA 1
ATOM 1715 C C . GLY A 1 203 ? 10.001 -11.157 -19.862 1.00 85.00 203 GLY A C 1
ATOM 1716 O O . GLY A 1 203 ? 10.534 -10.285 -20.546 1.00 85.00 203 GLY A O 1
ATOM 1717 N N . GLY A 1 204 ? 8.752 -11.586 -20.065 1.00 88.56 204 GLY A N 1
ATOM 1718 C CA . GLY A 1 204 ? 7.879 -11.051 -21.110 1.00 88.56 204 GLY A CA 1
ATOM 1719 C C . GLY A 1 204 ? 7.523 -9.587 -20.864 1.00 88.56 204 GLY A C 1
ATOM 1720 O O . GLY A 1 204 ? 7.590 -8.784 -21.787 1.00 88.56 204 GLY A O 1
ATOM 1721 N N . LEU A 1 205 ? 7.260 -9.205 -19.611 1.00 92.06 205 LEU A N 1
ATOM 1722 C CA . LEU A 1 205 ? 6.980 -7.810 -19.249 1.00 92.06 205 LEU A CA 1
ATOM 1723 C C . LEU A 1 205 ? 8.149 -6.869 -19.552 1.00 92.06 205 LEU A C 1
ATOM 1725 O O . LEU A 1 205 ? 7.940 -5.768 -20.059 1.00 92.06 205 LEU A O 1
ATOM 1729 N N . ILE A 1 206 ? 9.385 -7.288 -19.277 1.00 93.56 206 ILE A N 1
ATOM 1730 C CA . ILE A 1 206 ? 10.579 -6.491 -19.593 1.00 93.56 206 ILE A CA 1
ATOM 1731 C C . ILE A 1 206 ? 10.694 -6.279 -21.109 1.00 93.56 206 ILE A C 1
ATOM 1733 O O . ILE A 1 206 ? 10.866 -5.144 -21.561 1.00 93.56 206 ILE A O 1
ATOM 1737 N N . GLU A 1 207 ? 10.531 -7.341 -21.903 1.00 92.62 207 GLU A N 1
ATOM 1738 C CA . GLU A 1 207 ? 10.522 -7.267 -23.373 1.00 92.62 207 GLU A CA 1
ATOM 1739 C C . GLU A 1 207 ? 9.405 -6.359 -23.892 1.00 92.62 207 GLU A C 1
ATOM 1741 O O . GLU A 1 207 ? 9.634 -5.498 -24.749 1.00 92.62 207 GLU A O 1
ATOM 1746 N N . HIS A 1 208 ? 8.206 -6.511 -23.336 1.00 94.31 208 HIS A N 1
ATOM 1747 C CA . HIS A 1 208 ? 7.029 -5.749 -23.714 1.00 94.31 208 HIS A CA 1
ATOM 1748 C C . HIS A 1 208 ? 7.220 -4.255 -23.402 1.00 94.31 208 HIS A C 1
ATOM 1750 O O . HIS A 1 208 ? 7.007 -3.406 -24.271 1.00 94.31 208 HIS A O 1
ATOM 1756 N N . LEU A 1 209 ? 7.740 -3.902 -22.224 1.00 95.56 209 LEU A N 1
ATOM 1757 C CA . LEU A 1 209 ? 8.021 -2.509 -21.873 1.00 95.56 209 LEU A CA 1
ATOM 1758 C C . LEU A 1 209 ? 9.099 -1.886 -22.771 1.00 95.56 209 LEU A C 1
ATOM 1760 O O . LEU A 1 209 ? 8.968 -0.735 -23.208 1.00 95.56 209 LEU A O 1
ATOM 1764 N N . MET A 1 210 ? 10.163 -2.634 -23.077 1.00 96.12 210 MET A N 1
ATOM 1765 C CA . MET A 1 210 ? 11.203 -2.182 -24.005 1.00 96.12 210 MET A CA 1
ATOM 1766 C C . MET A 1 210 ? 10.647 -1.985 -25.419 1.00 96.12 210 MET A C 1
ATOM 1768 O O . MET A 1 210 ? 10.968 -0.986 -26.069 1.00 96.12 210 MET A O 1
ATOM 1772 N N . TYR A 1 211 ? 9.768 -2.880 -25.880 1.00 95.44 211 TYR A N 1
ATOM 1773 C CA . TYR A 1 211 ? 9.050 -2.726 -27.143 1.00 95.44 211 TYR A CA 1
ATOM 1774 C C . TYR A 1 211 ? 8.204 -1.452 -27.162 1.00 95.44 211 TYR A C 1
ATOM 1776 O O . TYR A 1 211 ? 8.364 -0.637 -28.071 1.00 95.44 211 TYR A O 1
ATOM 1784 N N . LEU A 1 212 ? 7.351 -1.239 -26.155 1.00 95.19 212 LEU A N 1
ATOM 1785 C CA . LEU A 1 212 ? 6.500 -0.050 -26.063 1.00 95.19 212 LEU A CA 1
ATOM 1786 C C . LEU A 1 212 ? 7.331 1.239 -26.026 1.00 95.19 212 LEU A C 1
ATOM 1788 O O . LEU A 1 212 ? 6.987 2.224 -26.681 1.00 95.19 212 LEU A O 1
ATOM 1792 N N . THR A 1 213 ? 8.467 1.214 -25.327 1.00 95.25 213 THR A N 1
ATOM 1793 C CA . THR A 1 213 ? 9.424 2.326 -25.291 1.00 95.25 213 THR A CA 1
ATOM 1794 C C . THR A 1 213 ? 9.953 2.645 -26.691 1.00 95.25 213 THR A C 1
ATOM 1796 O O . THR A 1 213 ? 9.849 3.785 -27.140 1.00 95.25 213 THR A O 1
ATOM 1799 N N . LEU A 1 214 ? 10.471 1.651 -27.424 1.00 95.00 214 LEU A N 1
ATOM 1800 C CA . LEU A 1 214 ? 10.970 1.842 -28.794 1.00 95.00 214 LEU A CA 1
ATOM 1801 C C . LEU A 1 214 ? 9.851 2.245 -29.765 1.00 95.00 214 LEU A C 1
ATOM 1803 O O . LEU A 1 214 ? 10.060 3.092 -30.635 1.00 95.00 214 LEU A O 1
ATOM 1807 N N . LYS A 1 215 ? 8.645 1.699 -29.586 1.00 93.75 215 LYS A N 1
ATOM 1808 C CA . LYS A 1 215 ? 7.455 2.054 -30.364 1.00 93.75 215 LYS A CA 1
ATOM 1809 C C . LYS A 1 215 ? 7.094 3.528 -30.191 1.00 93.75 215 LYS A C 1
ATOM 1811 O O . LYS A 1 215 ? 6.836 4.189 -31.195 1.00 93.75 215 LYS A O 1
ATOM 1816 N N . ASN A 1 216 ? 7.157 4.077 -28.977 1.00 93.81 216 ASN A N 1
ATOM 1817 C CA . ASN A 1 216 ? 6.939 5.509 -28.745 1.00 93.81 216 ASN A CA 1
ATOM 1818 C C . ASN A 1 216 ? 7.963 6.387 -29.491 1.00 93.81 216 ASN A C 1
ATOM 1820 O O . ASN A 1 216 ? 7.639 7.497 -29.898 1.00 93.81 216 ASN A O 1
ATOM 1824 N N . TYR A 1 217 ? 9.176 5.890 -29.750 1.00 92.88 217 TYR A N 1
ATOM 1825 C CA . TYR A 1 217 ? 10.193 6.591 -30.543 1.00 92.88 217 TYR A CA 1
ATOM 1826 C C . TYR A 1 217 ? 10.052 6.427 -32.066 1.00 92.88 217 TYR A C 1
ATOM 1828 O O . TYR A 1 217 ? 10.843 7.016 -32.807 1.00 92.88 217 TYR A O 1
ATOM 1836 N N . SER A 1 218 ? 9.042 5.703 -32.567 1.00 89.19 218 SER A N 1
ATOM 1837 C CA . SER A 1 218 ? 8.864 5.429 -34.007 1.00 89.19 218 SER A CA 1
ATOM 1838 C C . SER A 1 218 ? 8.922 6.684 -34.880 1.00 89.19 218 SER A C 1
ATOM 1840 O O . SER A 1 218 ? 9.501 6.658 -35.963 1.00 89.19 218 SER A O 1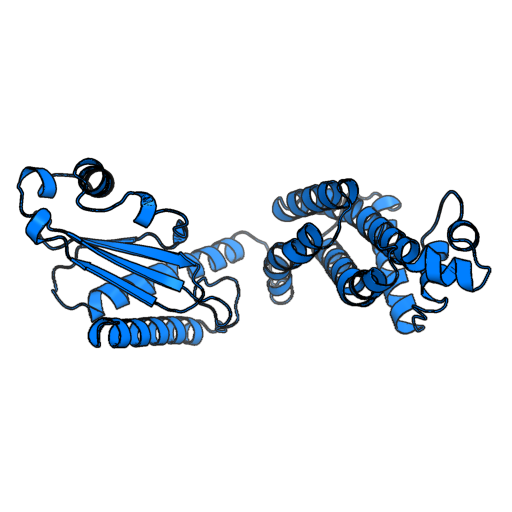
ATOM 1842 N N . ASN A 1 219 ? 8.383 7.804 -34.396 1.00 85.19 219 ASN A N 1
ATOM 1843 C CA . ASN A 1 219 ? 8.431 9.086 -35.094 1.00 85.19 219 ASN A CA 1
ATOM 1844 C C . ASN A 1 219 ? 9.830 9.672 -35.213 1.00 85.19 219 ASN A C 1
ATOM 1846 O O . ASN A 1 219 ? 10.208 10.175 -36.272 1.00 85.19 219 ASN A O 1
ATOM 1850 N N . TYR A 1 220 ? 10.591 9.628 -34.121 1.00 90.12 220 TYR A N 1
ATOM 1851 C CA . TYR A 1 220 ? 11.977 10.063 -34.137 1.00 90.12 220 TYR A CA 1
ATOM 1852 C C . TYR A 1 220 ? 12.762 9.230 -35.151 1.00 90.12 220 TYR A C 1
ATOM 1854 O O . TYR A 1 220 ? 13.423 9.801 -36.016 1.00 90.12 220 TYR A O 1
ATOM 1862 N N . TYR A 1 221 ? 12.614 7.903 -35.108 1.00 89.88 221 TYR A N 1
ATOM 1863 C CA . TYR A 1 221 ? 13.271 7.002 -36.052 1.00 89.88 221 TYR A CA 1
ATOM 1864 C C . TYR A 1 221 ? 12.882 7.316 -37.499 1.00 89.88 221 TYR A C 1
ATOM 1866 O O . TYR A 1 221 ? 13.765 7.525 -38.330 1.00 89.88 221 TYR A O 1
ATOM 1874 N N . ARG A 1 222 ? 11.582 7.481 -37.785 1.00 88.06 222 ARG A N 1
ATOM 1875 C CA . ARG A 1 222 ? 11.069 7.814 -39.125 1.00 88.06 222 ARG A CA 1
ATOM 1876 C C . ARG A 1 222 ? 11.672 9.114 -39.665 1.00 88.06 222 ARG A C 1
ATOM 1878 O O . ARG A 1 222 ? 12.107 9.142 -40.813 1.00 88.06 222 ARG A O 1
ATOM 1885 N N . LYS A 1 223 ? 11.758 10.164 -38.836 1.00 89.19 223 LYS A N 1
ATOM 1886 C CA . LYS A 1 223 ? 12.380 11.455 -39.200 1.00 89.19 223 LYS A CA 1
ATOM 1887 C C . LYS A 1 223 ? 13.871 11.340 -39.527 1.00 89.19 223 LYS A C 1
ATOM 1889 O O . LYS A 1 223 ? 14.386 12.173 -40.261 1.00 89.19 223 LYS A O 1
ATOM 1894 N N . HIS A 1 224 ? 14.543 10.315 -39.012 1.00 89.06 224 HIS A N 1
ATOM 1895 C CA . HIS A 1 224 ? 15.958 10.039 -39.266 1.00 89.06 224 HIS A CA 1
ATOM 1896 C C . HIS A 1 224 ? 16.160 8.885 -40.265 1.00 89.06 224 HIS A C 1
ATOM 1898 O O . HIS A 1 224 ? 17.250 8.329 -40.349 1.00 89.06 224 HIS A O 1
ATOM 1904 N N . GLY A 1 225 ? 15.118 8.502 -41.016 1.00 88.81 225 GLY A N 1
ATOM 1905 C CA . GLY A 1 225 ? 15.200 7.455 -42.040 1.00 88.81 225 GLY A CA 1
ATOM 1906 C C . GLY A 1 225 ? 15.305 6.025 -41.496 1.00 88.81 225 GLY A C 1
ATOM 1907 O O . GLY A 1 225 ? 15.577 5.102 -42.259 1.00 88.81 225 GLY A O 1
ATOM 1908 N N . ILE A 1 226 ? 15.072 5.816 -40.199 1.00 86.81 226 ILE A N 1
ATOM 1909 C CA . ILE A 1 226 ? 15.145 4.511 -39.536 1.00 86.81 226 ILE A CA 1
ATOM 1910 C C . ILE A 1 226 ? 13.726 3.966 -39.354 1.00 86.81 226 ILE A C 1
ATOM 1912 O O . ILE A 1 226 ? 12.821 4.670 -38.902 1.00 86.81 226 ILE A O 1
ATOM 1916 N N . ARG A 1 227 ? 13.509 2.690 -39.680 1.00 85.88 227 ARG A N 1
ATOM 1917 C CA . ARG A 1 227 ? 12.229 2.017 -39.430 1.00 85.88 227 ARG A CA 1
ATOM 1918 C C . ARG A 1 227 ? 12.331 1.162 -38.169 1.00 85.88 227 ARG A C 1
ATOM 1920 O O . ARG A 1 227 ? 13.354 0.534 -37.918 1.00 85.88 227 ARG A O 1
ATOM 1927 N N . LEU A 1 228 ? 11.260 1.081 -37.379 1.00 85.31 228 LEU A N 1
ATOM 1928 C CA . LEU A 1 228 ? 11.271 0.262 -36.160 1.00 85.31 228 LEU A CA 1
ATOM 1929 C C . LEU A 1 228 ? 11.587 -1.215 -36.461 1.00 85.31 228 LEU A C 1
ATOM 1931 O O . LEU A 1 228 ? 12.329 -1.843 -35.716 1.00 85.31 228 LEU A O 1
ATOM 1935 N N . ASN A 1 229 ? 11.117 -1.740 -37.596 1.00 85.00 229 ASN A N 1
ATOM 1936 C CA . ASN A 1 229 ? 11.390 -3.110 -38.043 1.00 85.00 229 ASN A CA 1
ATOM 1937 C C . ASN A 1 229 ? 12.835 -3.353 -38.533 1.00 85.00 229 ASN A C 1
ATOM 1939 O O . ASN A 1 229 ? 13.226 -4.500 -38.717 1.00 85.00 229 ASN A O 1
ATOM 1943 N N . SER A 1 230 ? 13.642 -2.304 -38.744 1.00 84.62 230 SER A N 1
ATOM 1944 C CA . SER A 1 230 ? 15.095 -2.459 -38.921 1.00 84.62 230 SER A CA 1
ATOM 1945 C C . SER A 1 230 ? 15.844 -2.493 -37.586 1.00 84.62 230 SER A C 1
ATOM 1947 O O . SER A 1 230 ? 16.996 -2.914 -37.538 1.00 84.62 230 SER A O 1
ATOM 1949 N N . ILE A 1 231 ? 15.201 -2.051 -36.499 1.00 85.94 231 ILE A N 1
ATOM 1950 C CA . ILE A 1 231 ? 15.743 -2.101 -35.136 1.00 85.94 231 ILE A CA 1
ATOM 1951 C C . ILE A 1 231 ? 15.354 -3.421 -34.464 1.00 85.94 231 ILE A C 1
ATOM 1953 O O . ILE A 1 231 ? 16.218 -4.111 -33.921 1.00 85.94 231 ILE A O 1
ATOM 1957 N N . LEU A 1 232 ? 14.069 -3.772 -34.525 1.00 88.81 232 LEU A N 1
ATOM 1958 C CA . LEU A 1 232 ? 13.494 -5.000 -33.991 1.00 88.81 232 LEU A CA 1
ATOM 1959 C C . LEU A 1 232 ? 13.161 -5.940 -35.149 1.00 88.81 232 LEU A C 1
ATOM 1961 O O . LEU A 1 232 ? 12.374 -5.588 -36.026 1.00 88.81 232 LEU A O 1
ATOM 1965 N N . SER A 1 233 ? 13.769 -7.125 -35.154 1.00 84.25 233 SER A N 1
ATOM 1966 C CA . SER A 1 233 ? 13.460 -8.169 -36.133 1.00 84.25 233 SER A CA 1
ATOM 1967 C C . SER A 1 233 ? 12.020 -8.685 -35.957 1.00 84.25 233 SER A C 1
ATOM 1969 O O . SER A 1 233 ? 11.369 -8.403 -34.954 1.00 84.25 233 SER A O 1
ATOM 1971 N N . ASN A 1 234 ? 11.513 -9.486 -36.902 1.00 80.25 234 ASN A N 1
ATOM 1972 C CA . ASN A 1 234 ? 10.172 -10.093 -36.795 1.00 80.25 234 ASN A CA 1
ATOM 1973 C C . ASN A 1 234 ? 10.007 -11.013 -35.567 1.00 80.25 234 ASN A C 1
ATOM 1975 O O . ASN A 1 234 ? 8.885 -11.338 -35.189 1.00 80.25 234 ASN A O 1
ATOM 1979 N N . ARG A 1 235 ? 11.117 -11.469 -34.975 1.00 83.94 235 ARG A N 1
ATOM 1980 C CA . ARG A 1 235 ? 11.166 -12.259 -33.739 1.00 83.94 235 ARG A CA 1
ATOM 1981 C C . ARG A 1 235 ? 12.270 -11.673 -32.861 1.00 83.94 235 ARG A C 1
ATOM 1983 O O . ARG A 1 235 ? 13.373 -12.225 -32.838 1.00 83.94 235 ARG A O 1
ATOM 1990 N N . PRO A 1 236 ? 12.010 -10.512 -32.240 1.00 87.62 236 PRO A N 1
ATOM 1991 C CA . PRO A 1 236 ? 13.044 -9.764 -31.557 1.00 87.62 236 PRO A CA 1
ATOM 1992 C C . PRO A 1 236 ? 13.593 -10.573 -30.385 1.00 87.62 236 PRO A C 1
ATOM 1994 O O . PRO A 1 236 ? 12.863 -11.223 -29.644 1.00 87.62 236 PRO A O 1
ATOM 1997 N N . THR A 1 237 ? 14.909 -10.5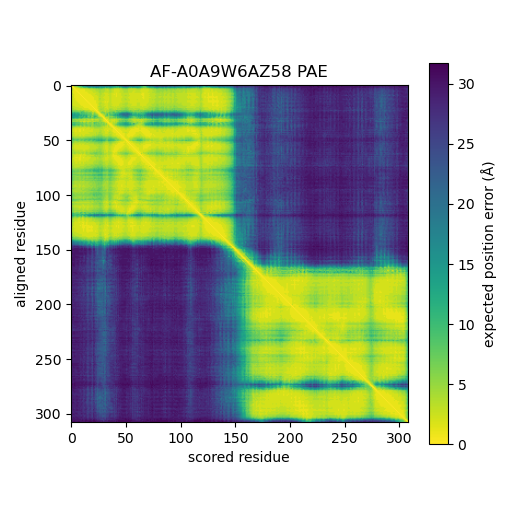35 -30.244 1.00 89.31 237 THR A N 1
ATOM 1998 C CA . THR A 1 237 ? 15.644 -11.130 -29.130 1.00 89.31 237 THR A CA 1
ATOM 1999 C C . THR A 1 237 ? 16.123 -10.037 -28.179 1.00 89.31 237 THR A C 1
ATOM 2001 O O . THR A 1 237 ? 16.156 -8.860 -28.540 1.00 89.31 237 THR A O 1
ATOM 2004 N N . ALA A 1 238 ? 16.609 -10.422 -26.997 1.00 88.62 238 ALA A N 1
ATOM 2005 C CA . ALA A 1 238 ? 17.301 -9.521 -26.070 1.00 88.62 238 ALA A CA 1
ATOM 2006 C C . ALA A 1 238 ? 18.321 -8.595 -26.769 1.00 88.62 238 ALA A C 1
ATOM 2008 O O . ALA A 1 238 ? 18.368 -7.393 -26.510 1.00 88.62 238 ALA A O 1
ATOM 2009 N N . LYS A 1 239 ? 19.092 -9.138 -27.724 1.00 90.62 239 LYS A N 1
ATOM 2010 C CA . LYS A 1 239 ? 20.087 -8.377 -28.496 1.00 90.62 239 LYS A CA 1
ATOM 2011 C C . LYS A 1 239 ? 19.454 -7.286 -29.358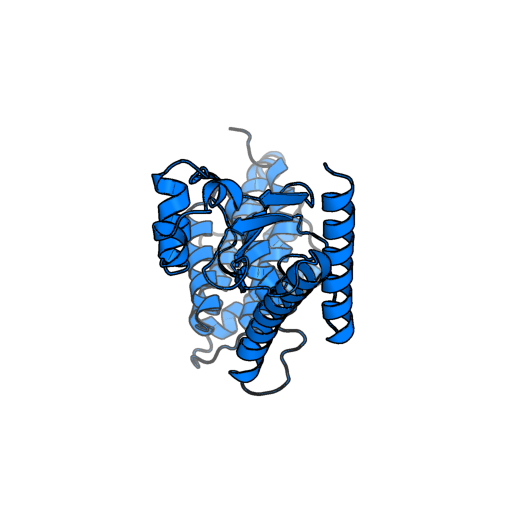 1.00 90.62 239 LYS A C 1
ATOM 2013 O O . LYS A 1 239 ? 20.033 -6.210 -29.482 1.00 90.62 239 LYS A O 1
ATOM 2018 N N . ASP A 1 240 ? 18.288 -7.546 -29.946 1.00 93.88 240 ASP A N 1
ATOM 2019 C CA . ASP A 1 240 ? 17.573 -6.561 -30.761 1.00 93.88 240 ASP A CA 1
ATOM 2020 C C . ASP A 1 240 ? 17.088 -5.388 -29.896 1.00 93.88 240 ASP A C 1
ATOM 2022 O O . ASP A 1 240 ? 17.288 -4.228 -30.264 1.00 93.88 240 ASP A O 1
ATOM 2026 N N . TYR A 1 241 ? 16.538 -5.680 -28.713 1.00 95.12 241 TYR A N 1
ATOM 2027 C CA . TYR A 1 241 ? 16.099 -4.666 -27.751 1.00 95.12 241 TYR A CA 1
ATOM 2028 C C . TYR A 1 241 ? 17.257 -3.810 -27.230 1.00 95.12 241 TYR A C 1
ATOM 2030 O O . TYR A 1 241 ? 17.179 -2.579 -27.266 1.00 95.12 241 TYR A O 1
ATOM 2038 N N . VAL A 1 242 ? 18.357 -4.442 -26.809 1.00 95.00 242 VAL A N 1
ATOM 2039 C CA . VAL A 1 242 ? 19.568 -3.742 -26.354 1.00 95.00 242 VAL A CA 1
ATOM 2040 C C . VAL A 1 242 ? 20.136 -2.868 -27.469 1.00 95.00 242 VAL A C 1
ATOM 2042 O O . VAL A 1 242 ? 20.395 -1.684 -27.251 1.00 95.00 242 VAL A O 1
ATOM 2045 N N . ARG A 1 243 ? 20.251 -3.398 -28.696 1.00 92.94 243 ARG A N 1
ATOM 2046 C CA . ARG A 1 243 ? 20.688 -2.619 -29.864 1.00 92.94 243 ARG A CA 1
ATOM 2047 C C . ARG A 1 243 ? 19.793 -1.403 -30.091 1.00 92.94 243 ARG A C 1
ATOM 2049 O O . ARG A 1 243 ? 20.318 -0.330 -30.373 1.00 92.94 243 ARG A O 1
ATOM 2056 N N . GLY A 1 244 ? 18.475 -1.548 -29.955 1.00 93.75 244 GLY A N 1
ATOM 2057 C CA . GLY A 1 244 ? 17.535 -0.431 -30.059 1.00 93.75 244 GLY A CA 1
ATOM 2058 C C . GLY A 1 244 ? 17.781 0.654 -29.012 1.00 93.75 244 GLY A C 1
ATOM 2059 O O . GLY A 1 244 ? 17.831 1.834 -29.351 1.00 93.75 244 GLY A O 1
ATOM 2060 N N . PHE A 1 245 ? 18.021 0.270 -27.759 1.00 96.00 245 PHE A N 1
ATOM 2061 C CA . PHE A 1 245 ? 18.301 1.210 -26.671 1.00 96.00 245 PHE A CA 1
ATOM 2062 C C . PHE A 1 245 ? 19.671 1.902 -26.798 1.00 96.00 245 PHE A C 1
ATOM 2064 O O . PHE A 1 245 ? 19.844 3.014 -26.295 1.00 96.00 245 PHE A O 1
ATOM 2071 N N . LYS A 1 246 ? 20.642 1.299 -27.498 1.00 94.19 246 LYS A N 1
ATOM 2072 C CA . LYS A 1 246 ? 21.929 1.948 -27.820 1.00 94.19 246 LYS A CA 1
ATOM 2073 C C . LYS A 1 246 ? 21.802 3.041 -28.885 1.00 94.19 246 LYS A C 1
ATOM 2075 O O . LYS A 1 246 ? 22.694 3.878 -29.006 1.00 94.19 246 LYS A O 1
ATOM 2080 N N . GLN A 1 247 ? 20.713 3.061 -29.654 1.00 90.69 247 GLN A N 1
ATOM 2081 C CA . GLN A 1 247 ? 20.491 4.085 -30.673 1.00 90.69 247 GLN A CA 1
ATOM 2082 C C . GLN A 1 247 ? 19.969 5.391 -30.064 1.00 90.69 247 GLN A C 1
ATOM 2084 O O . GLN A 1 247 ? 19.321 5.413 -29.013 1.00 90.69 247 GLN A O 1
ATOM 2089 N N . ASN A 1 248 ? 20.222 6.504 -30.758 1.00 90.75 248 ASN A N 1
ATOM 2090 C CA . ASN A 1 248 ? 19.574 7.769 -30.429 1.00 90.75 248 ASN A CA 1
ATOM 2091 C C . ASN A 1 248 ? 18.046 7.623 -30.556 1.00 90.75 248 ASN A C 1
ATOM 2093 O O . ASN A 1 248 ? 17.585 6.945 -31.470 1.00 90.75 248 ASN A O 1
ATOM 2097 N N . PRO A 1 249 ? 17.257 8.259 -29.678 1.00 90.06 249 PRO A N 1
ATOM 2098 C CA . PRO A 1 249 ? 17.676 9.249 -28.685 1.00 90.06 249 PRO A CA 1
ATOM 2099 C C . PRO A 1 249 ? 17.916 8.653 -27.286 1.00 90.06 249 PRO A C 1
ATOM 2101 O O . PRO A 1 249 ? 18.197 9.409 -26.362 1.00 90.06 249 PRO A O 1
ATOM 2104 N N . ILE A 1 250 ? 17.778 7.332 -27.112 1.00 94.25 250 ILE A N 1
ATOM 2105 C CA . ILE A 1 250 ? 17.920 6.660 -25.811 1.00 94.25 250 ILE A CA 1
ATOM 2106 C C . ILE A 1 250 ? 19.397 6.609 -25.402 1.00 94.25 250 ILE A C 1
ATOM 2108 O O . ILE A 1 250 ? 19.744 7.075 -24.319 1.00 94.25 250 ILE A O 1
ATOM 2112 N N . LYS A 1 251 ? 20.251 6.078 -26.291 1.00 93.69 251 LYS A N 1
ATOM 2113 C CA . LYS A 1 251 ? 21.717 6.035 -26.175 1.00 93.69 251 LYS A CA 1
ATOM 2114 C C . LYS A 1 251 ? 22.207 5.584 -24.787 1.00 93.69 251 LYS A C 1
ATOM 2116 O O . LYS A 1 251 ? 22.889 6.330 -24.082 1.00 93.69 251 LYS A O 1
ATOM 2121 N N . ILE A 1 252 ? 21.841 4.365 -24.387 1.00 94.56 252 ILE A N 1
ATOM 2122 C CA . ILE A 1 252 ? 22.363 3.760 -23.151 1.00 94.56 252 ILE A CA 1
ATOM 2123 C C . ILE A 1 252 ? 23.889 3.560 -23.210 1.00 94.56 252 ILE A C 1
ATOM 2125 O O . ILE A 1 252 ? 24.452 3.353 -24.285 1.00 94.56 252 ILE A O 1
ATOM 2129 N N . ASP A 1 253 ? 24.541 3.614 -22.047 1.00 92.50 253 ASP A N 1
ATOM 2130 C CA . ASP A 1 253 ? 25.965 3.302 -21.875 1.00 92.50 253 ASP A CA 1
ATOM 2131 C C . ASP A 1 253 ? 26.197 1.809 -21.566 1.00 92.50 253 ASP A C 1
ATOM 2133 O O . ASP A 1 253 ? 25.252 1.042 -21.361 1.00 92.50 253 ASP A O 1
ATOM 2137 N N . ASP A 1 254 ? 27.465 1.400 -21.501 1.00 93.56 254 ASP A N 1
ATOM 2138 C CA . ASP A 1 254 ? 27.857 -0.001 -21.301 1.00 93.56 254 ASP A CA 1
ATOM 2139 C C . ASP A 1 254 ? 27.398 -0.575 -19.945 1.00 93.56 254 ASP A C 1
ATOM 2141 O O . ASP A 1 254 ? 27.159 -1.780 -19.821 1.00 93.56 254 ASP A O 1
ATOM 2145 N N . ARG A 1 255 ? 27.230 0.268 -18.914 1.00 87.88 255 ARG A N 1
ATOM 2146 C CA . ARG A 1 255 ? 26.741 -0.172 -17.594 1.00 87.88 255 ARG A CA 1
ATOM 2147 C C . ARG A 1 255 ? 25.254 -0.498 -17.656 1.00 87.88 255 ARG A C 1
ATOM 2149 O O . ARG A 1 255 ? 24.832 -1.541 -17.162 1.00 87.88 255 ARG A O 1
ATOM 2156 N N . LYS A 1 256 ? 24.472 0.365 -18.303 1.00 92.19 256 LYS A N 1
ATOM 2157 C CA . LYS A 1 256 ? 23.040 0.151 -18.550 1.00 92.19 256 LYS A CA 1
ATOM 2158 C C . LYS A 1 256 ? 22.798 -1.045 -19.463 1.00 92.19 256 LYS A C 1
ATOM 2160 O O . LYS A 1 256 ? 21.892 -1.829 -19.205 1.00 92.19 256 LYS A O 1
ATOM 2165 N N . GLU A 1 257 ? 23.628 -1.222 -20.487 1.00 93.25 257 GLU A N 1
ATOM 2166 C CA . GLU A 1 257 ? 23.599 -2.421 -21.327 1.00 93.25 257 GLU A CA 1
ATOM 2167 C C . GLU A 1 257 ? 23.867 -3.684 -20.501 1.00 93.25 257 GLU A C 1
ATOM 2169 O O . GLU A 1 257 ? 23.111 -4.648 -20.598 1.00 93.25 257 GLU A O 1
ATOM 2174 N N . SER A 1 258 ? 24.897 -3.669 -19.651 1.00 91.38 258 SER A N 1
ATOM 2175 C CA . SER A 1 258 ? 25.223 -4.796 -18.769 1.00 91.38 258 SER A CA 1
ATOM 2176 C C . SER A 1 258 ? 24.066 -5.138 -17.830 1.00 91.38 258 SER A C 1
ATOM 2178 O O . SER A 1 258 ? 23.742 -6.311 -17.653 1.00 91.38 258 SER A O 1
ATOM 2180 N N . PHE A 1 259 ? 23.399 -4.123 -17.275 1.00 91.12 259 PHE A N 1
ATOM 2181 C CA . PHE A 1 259 ? 22.218 -4.310 -16.439 1.00 91.12 259 PHE A CA 1
ATOM 2182 C C . PHE A 1 259 ? 21.051 -4.941 -17.209 1.00 91.12 259 PHE A C 1
ATOM 2184 O O . PHE A 1 259 ? 20.510 -5.953 -16.775 1.00 91.12 259 PHE A O 1
ATOM 2191 N N . ILE A 1 260 ? 20.703 -4.415 -18.386 1.00 92.75 260 ILE A N 1
ATOM 2192 C CA . ILE A 1 260 ? 19.624 -4.976 -19.213 1.00 92.75 260 ILE A CA 1
ATOM 2193 C C . ILE A 1 260 ? 19.946 -6.423 -19.619 1.00 92.75 260 ILE A C 1
ATOM 2195 O O . ILE A 1 260 ? 19.090 -7.301 -19.527 1.00 92.75 260 ILE A O 1
ATOM 2199 N N . ASN A 1 261 ? 21.193 -6.706 -20.005 1.00 91.62 261 ASN A N 1
ATOM 2200 C CA . ASN A 1 261 ? 21.637 -8.064 -20.318 1.00 91.62 261 ASN A CA 1
ATOM 2201 C C . ASN A 1 261 ? 21.511 -9.007 -19.111 1.00 91.62 261 ASN A C 1
ATOM 2203 O O . ASN A 1 261 ? 21.088 -10.149 -19.280 1.00 91.62 261 ASN A O 1
ATOM 2207 N N . MET A 1 262 ? 21.809 -8.534 -17.897 1.00 90.44 262 MET A N 1
ATOM 2208 C CA . MET A 1 262 ? 21.611 -9.301 -16.663 1.00 90.44 262 MET A CA 1
ATOM 2209 C C . MET A 1 262 ? 20.141 -9.695 -16.466 1.00 90.44 262 MET A C 1
ATOM 2211 O O . MET A 1 262 ? 19.866 -10.847 -16.132 1.00 90.44 262 MET A O 1
ATOM 2215 N N . LEU A 1 263 ? 19.195 -8.786 -16.733 1.00 90.19 263 LEU A N 1
ATOM 2216 C CA . LEU A 1 263 ? 17.758 -9.079 -16.656 1.00 90.19 263 LEU A CA 1
ATOM 2217 C C . LEU A 1 263 ? 17.347 -10.174 -17.652 1.00 90.19 263 LEU A C 1
ATOM 2219 O O . LEU A 1 263 ? 16.624 -11.107 -17.302 1.00 90.19 263 LEU A O 1
ATOM 2223 N N . PHE A 1 264 ? 17.865 -10.121 -18.881 1.00 88.56 264 PHE A N 1
ATOM 2224 C CA . PHE A 1 264 ? 17.628 -11.164 -19.880 1.00 88.56 264 PHE A CA 1
ATOM 2225 C C . PHE A 1 264 ? 18.278 -12.504 -19.519 1.00 88.56 264 PHE A C 1
ATOM 2227 O O . PHE A 1 264 ? 17.705 -13.562 -19.781 1.00 88.56 264 PHE A O 1
ATOM 2234 N N . MET A 1 265 ? 19.458 -12.491 -18.896 1.00 85.69 265 MET A N 1
ATOM 2235 C CA . MET A 1 265 ? 20.102 -13.707 -18.392 1.00 85.69 265 MET A CA 1
ATOM 2236 C C . MET A 1 265 ? 19.307 -14.330 -17.241 1.00 85.69 265 MET A C 1
ATOM 2238 O O . MET A 1 265 ? 19.125 -15.547 -17.232 1.00 85.69 265 MET A O 1
ATOM 2242 N N . ALA A 1 266 ? 18.774 -13.511 -16.330 1.00 83.00 266 ALA A N 1
ATOM 2243 C CA . ALA A 1 266 ? 17.863 -13.944 -15.272 1.00 83.00 266 ALA A CA 1
ATOM 2244 C C . ALA A 1 266 ? 16.595 -14.596 -15.846 1.00 83.00 266 ALA A C 1
ATOM 2246 O O . ALA A 1 266 ? 16.217 -15.688 -15.433 1.00 83.00 266 ALA A O 1
ATOM 2247 N N . ARG A 1 267 ? 15.986 -13.994 -16.873 1.00 80.94 267 ARG A N 1
ATOM 2248 C CA . ARG A 1 267 ? 14.862 -14.592 -17.612 1.00 80.94 267 ARG A CA 1
ATOM 2249 C C . ARG A 1 267 ? 15.237 -15.939 -18.235 1.00 80.94 267 ARG A C 1
ATOM 2251 O O . ARG A 1 267 ? 14.495 -16.917 -18.133 1.00 80.94 267 ARG A O 1
ATOM 2258 N N . ASN A 1 268 ? 16.385 -15.999 -18.908 1.00 79.25 268 ASN A N 1
ATOM 2259 C CA . ASN A 1 268 ? 16.816 -17.193 -19.633 1.00 79.25 268 ASN A CA 1
ATOM 2260 C C . ASN A 1 268 ? 17.179 -18.354 -18.702 1.00 79.25 268 ASN A C 1
ATOM 2262 O O . ASN A 1 268 ? 16.938 -19.503 -19.068 1.00 79.25 268 ASN A O 1
ATOM 2266 N N . SER A 1 269 ? 17.699 -18.081 -17.502 1.00 77.88 269 SER A N 1
ATOM 2267 C CA . SER A 1 269 ? 17.984 -19.131 -16.518 1.00 77.88 269 SER A CA 1
ATOM 2268 C C . SER A 1 269 ? 16.707 -19.836 -16.045 1.00 77.88 269 SER A C 1
ATOM 2270 O O . SER A 1 269 ? 16.717 -21.049 -15.850 1.00 77.88 269 SER A O 1
ATOM 2272 N N . ILE A 1 270 ? 15.584 -19.120 -15.966 1.00 77.00 270 ILE A N 1
ATOM 2273 C CA . ILE A 1 270 ? 14.275 -19.695 -15.625 1.00 77.00 270 ILE A CA 1
ATOM 2274 C C . ILE A 1 270 ? 13.700 -20.465 -16.819 1.00 77.00 270 ILE A C 1
ATOM 2276 O O . ILE A 1 270 ? 13.298 -21.617 -16.680 1.00 77.00 270 ILE A O 1
ATOM 2280 N N . SER A 1 271 ? 13.688 -19.843 -18.004 1.00 70.19 271 SER A N 1
ATOM 2281 C CA . SER A 1 271 ? 13.040 -20.404 -19.198 1.00 70.19 271 SER A CA 1
ATOM 2282 C C . SER A 1 271 ? 13.770 -21.611 -19.798 1.00 70.19 271 SER A C 1
ATOM 2284 O O . SER A 1 271 ? 13.118 -22.439 -20.430 1.00 70.19 271 SER A O 1
ATOM 2286 N N . HIS A 1 272 ? 15.098 -21.699 -19.668 1.00 66.81 272 HIS A N 1
ATOM 2287 C CA . HIS A 1 272 ? 15.907 -22.704 -20.373 1.00 66.81 272 HIS A CA 1
ATOM 2288 C C . HIS A 1 272 ? 16.637 -23.690 -19.454 1.00 66.81 272 HIS A C 1
ATOM 2290 O O . HIS A 1 272 ? 17.036 -24.748 -19.931 1.00 66.81 272 HIS A O 1
ATOM 2296 N N . PHE A 1 273 ? 16.790 -23.391 -18.158 1.00 58.66 273 PHE A N 1
ATOM 2297 C CA . PHE A 1 273 ? 17.486 -24.280 -17.214 1.00 58.66 273 PHE A CA 1
ATOM 2298 C C . PHE A 1 273 ? 16.546 -25.124 -16.332 1.00 58.66 273 PHE A C 1
ATOM 2300 O O . PHE A 1 273 ? 17.027 -25.908 -15.524 1.00 58.66 273 PHE A O 1
ATOM 2307 N N . ASN A 1 274 ? 15.225 -24.982 -16.512 1.00 52.94 274 ASN A N 1
ATOM 2308 C CA . ASN A 1 274 ? 14.098 -25.840 -16.097 1.00 52.94 274 ASN A CA 1
ATOM 2309 C C . ASN A 1 274 ? 14.291 -26.805 -14.901 1.00 52.94 274 ASN A C 1
ATOM 2311 O O . ASN A 1 274 ? 13.859 -27.955 -14.939 1.00 52.94 274 ASN A O 1
ATOM 2315 N N . THR A 1 275 ? 14.892 -26.349 -13.801 1.00 57.12 275 THR A N 1
ATOM 2316 C CA . THR A 1 275 ? 14.892 -27.099 -12.530 1.00 57.12 275 THR A CA 1
ATOM 2317 C C . THR A 1 275 ? 13.609 -26.861 -11.726 1.00 57.12 275 THR A C 1
ATOM 2319 O O . THR A 1 275 ? 13.454 -27.412 -10.637 1.00 57.12 275 THR A O 1
ATOM 2322 N N . GLY A 1 276 ? 12.709 -25.993 -12.214 1.00 53.31 276 GLY A N 1
ATOM 2323 C CA . GLY A 1 276 ? 11.509 -25.535 -11.503 1.00 53.31 276 GLY A CA 1
ATOM 2324 C C . GLY A 1 276 ? 11.801 -24.747 -10.219 1.00 53.31 276 GLY A C 1
ATOM 2325 O O . GLY A 1 276 ? 10.872 -24.329 -9.528 1.00 53.31 276 GLY A O 1
ATOM 2326 N N . ARG A 1 277 ? 13.080 -24.538 -9.876 1.00 57.75 277 ARG A N 1
ATOM 2327 C CA . ARG A 1 277 ? 13.506 -23.790 -8.696 1.00 57.75 277 ARG A CA 1
ATOM 2328 C C . ARG A 1 277 ? 13.810 -22.355 -9.090 1.00 57.75 277 ARG A C 1
ATOM 2330 O O . ARG A 1 277 ? 14.769 -22.067 -9.799 1.00 57.75 277 ARG A O 1
ATOM 2337 N N . THR A 1 278 ? 12.983 -21.458 -8.583 1.00 70.69 278 THR A N 1
ATOM 2338 C CA . THR A 1 278 ? 13.190 -20.018 -8.643 1.00 70.69 278 THR A CA 1
ATOM 2339 C C . THR A 1 278 ? 12.870 -19.454 -7.275 1.00 70.69 278 THR A C 1
ATOM 2341 O O . THR A 1 278 ? 11.921 -19.898 -6.626 1.00 70.69 278 THR A O 1
ATOM 2344 N N . ASP A 1 279 ? 13.672 -18.500 -6.830 1.00 72.88 279 ASP A N 1
ATOM 2345 C CA . ASP A 1 279 ? 13.461 -17.821 -5.566 1.00 72.88 279 ASP A CA 1
ATOM 2346 C C . ASP A 1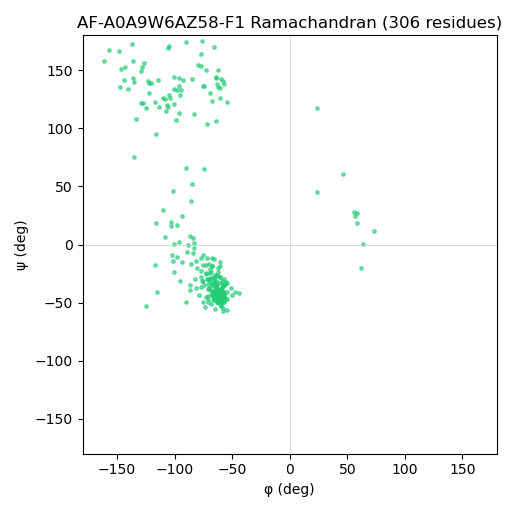 279 ? 12.913 -16.405 -5.776 1.00 72.88 279 ASP A C 1
ATOM 2348 O O . ASP A 1 279 ? 12.805 -15.870 -6.887 1.00 72.88 279 ASP A O 1
ATOM 2352 N N . LYS A 1 280 ? 12.528 -15.802 -4.658 1.00 73.94 280 LYS A N 1
ATOM 2353 C CA . LYS A 1 280 ? 12.002 -14.445 -4.602 1.00 73.94 280 LYS A CA 1
ATOM 2354 C C . LYS A 1 280 ? 13.038 -13.401 -5.034 1.00 73.94 280 LYS A C 1
ATOM 2356 O O . LYS A 1 280 ? 12.654 -12.382 -5.599 1.00 73.94 280 LYS A O 1
ATOM 2361 N N . SER A 1 281 ? 14.331 -13.639 -4.804 1.00 75.31 281 SER A N 1
ATOM 2362 C CA . SER A 1 281 ? 15.394 -12.678 -5.126 1.00 75.31 281 SER A CA 1
ATOM 2363 C C . SER A 1 281 ? 15.484 -12.421 -6.631 1.00 75.31 281 SER A C 1
ATOM 2365 O O . SER A 1 281 ? 15.624 -11.276 -7.061 1.00 75.31 281 SER A O 1
ATOM 2367 N N . LEU A 1 282 ? 15.272 -13.464 -7.436 1.00 80.25 282 LEU A N 1
ATOM 2368 C CA . LEU A 1 282 ? 15.240 -13.347 -8.887 1.00 80.25 282 LEU A CA 1
ATOM 2369 C C . LEU A 1 282 ? 14.006 -12.572 -9.373 1.00 80.25 282 LEU A C 1
ATOM 2371 O O . LEU A 1 282 ? 14.113 -11.740 -10.273 1.00 80.25 282 LEU A O 1
ATOM 2375 N N . CYS A 1 283 ? 12.848 -12.789 -8.738 1.00 83.25 283 CYS A N 1
ATOM 2376 C CA . CYS A 1 283 ? 11.642 -11.997 -8.999 1.00 83.25 283 CYS A CA 1
ATOM 2377 C C . CYS A 1 283 ? 11.873 -10.516 -8.666 1.00 83.25 283 CYS A C 1
ATOM 2379 O O . CYS A 1 283 ? 11.538 -9.652 -9.472 1.00 83.25 283 CYS A O 1
ATOM 2381 N N . ASN A 1 284 ? 12.491 -10.228 -7.515 1.00 79.62 284 ASN A N 1
ATOM 2382 C CA . ASN A 1 284 ? 12.806 -8.868 -7.073 1.00 79.62 284 ASN A CA 1
ATOM 2383 C C . ASN A 1 284 ? 13.720 -8.149 -8.061 1.00 79.62 284 ASN A C 1
ATOM 2385 O O . ASN A 1 284 ? 13.421 -7.027 -8.453 1.00 79.62 284 ASN A O 1
ATOM 2389 N N . LEU A 1 285 ? 14.803 -8.804 -8.491 1.00 84.25 285 LEU A N 1
ATOM 2390 C CA . LEU A 1 285 ? 15.730 -8.249 -9.475 1.00 84.25 285 LEU A CA 1
ATOM 2391 C C . LEU A 1 285 ? 14.995 -7.832 -10.756 1.00 84.25 285 LEU A C 1
ATOM 2393 O O . LEU A 1 285 ? 15.200 -6.728 -11.257 1.00 84.25 285 LEU A O 1
ATOM 2397 N N . MET A 1 286 ? 14.119 -8.698 -11.269 1.00 88.12 286 MET A N 1
ATOM 2398 C CA . MET A 1 286 ? 13.372 -8.417 -12.494 1.00 88.12 286 MET A CA 1
ATOM 2399 C C . MET A 1 286 ? 12.295 -7.345 -12.304 1.00 88.12 286 MET A C 1
ATOM 2401 O O . MET A 1 286 ? 12.140 -6.496 -13.178 1.00 88.12 286 MET A O 1
ATOM 2405 N N . MET A 1 287 ? 11.603 -7.322 -11.160 1.00 85.12 287 MET A N 1
ATOM 2406 C CA . MET A 1 287 ? 10.652 -6.258 -10.821 1.00 85.12 287 MET A CA 1
ATOM 2407 C C . MET A 1 287 ? 11.339 -4.891 -10.715 1.00 85.12 287 MET A C 1
ATOM 2409 O O . MET A 1 287 ? 10.845 -3.918 -11.284 1.00 85.12 287 MET A O 1
ATOM 2413 N N . SER A 1 288 ? 12.491 -4.813 -10.043 1.00 82.38 288 SER A N 1
ATOM 2414 C CA . SER A 1 288 ? 13.290 -3.584 -9.976 1.00 82.38 288 SER A CA 1
ATOM 2415 C C . SER A 1 288 ? 13.775 -3.164 -11.363 1.00 82.38 288 SER A C 1
ATOM 2417 O O . SER A 1 288 ? 13.622 -2.008 -11.741 1.00 82.38 288 SER A O 1
ATOM 2419 N N . GLY A 1 289 ? 14.254 -4.112 -12.173 1.00 86.31 289 GLY A N 1
ATOM 2420 C CA . GLY A 1 289 ? 14.637 -3.844 -13.558 1.00 86.31 289 GLY A CA 1
ATOM 2421 C C . GLY A 1 289 ? 13.493 -3.302 -14.418 1.00 86.31 289 GLY A C 1
ATOM 2422 O O . GLY A 1 289 ? 13.695 -2.364 -15.187 1.00 86.31 289 GLY A O 1
ATOM 2423 N N . LEU A 1 290 ? 12.277 -3.834 -14.259 1.00 89.81 290 LEU A N 1
ATOM 2424 C CA . LEU A 1 290 ? 11.082 -3.327 -14.935 1.00 89.81 290 LEU A CA 1
ATOM 2425 C C . LEU A 1 290 ? 10.768 -1.879 -14.518 1.00 89.81 290 LEU A C 1
ATOM 2427 O O . LEU A 1 290 ? 10.454 -1.044 -15.368 1.00 89.81 290 LEU A O 1
ATOM 2431 N N . MET A 1 291 ? 10.895 -1.567 -13.225 1.00 83.31 291 MET A N 1
ATOM 2432 C CA . MET A 1 291 ? 10.696 -0.215 -12.696 1.00 83.31 291 MET A CA 1
ATOM 2433 C C . MET A 1 291 ? 11.736 0.780 -13.210 1.00 83.31 291 MET A C 1
ATOM 2435 O O . MET A 1 291 ? 11.371 1.886 -13.617 1.00 83.31 291 MET A O 1
ATOM 2439 N N . ASP A 1 292 ? 13.008 0.392 -13.232 1.00 84.94 292 ASP A N 1
ATOM 2440 C CA . ASP A 1 292 ? 14.088 1.224 -13.760 1.00 84.94 292 ASP A CA 1
ATOM 2441 C C . ASP A 1 292 ? 13.855 1.507 -15.244 1.00 84.94 292 ASP A C 1
ATOM 2443 O O . ASP A 1 292 ? 13.893 2.658 -15.680 1.00 84.94 292 ASP A O 1
ATOM 2447 N N . LEU A 1 293 ? 13.493 0.477 -16.018 1.00 90.06 293 LEU A N 1
ATOM 2448 C CA . LEU A 1 293 ? 13.164 0.636 -17.431 1.00 90.06 293 LEU A CA 1
ATOM 2449 C C . LEU A 1 293 ? 11.987 1.598 -17.653 1.00 90.06 293 LEU A C 1
ATOM 2451 O O . LEU A 1 293 ? 12.010 2.427 -18.573 1.00 90.06 293 LEU A O 1
ATOM 2455 N N . TYR A 1 294 ? 10.973 1.518 -16.792 1.00 88.75 294 TYR A N 1
ATOM 2456 C CA . TYR A 1 294 ? 9.806 2.386 -16.850 1.00 88.75 294 TYR A CA 1
ATOM 2457 C C . TYR A 1 294 ? 10.164 3.848 -16.575 1.00 88.75 294 TYR A C 1
ATOM 2459 O O . TYR A 1 294 ? 9.882 4.729 -17.396 1.00 88.75 294 TYR A O 1
ATOM 2467 N N . ASN A 1 295 ? 10.802 4.101 -15.433 1.00 81.69 295 ASN A N 1
ATOM 2468 C CA . ASN A 1 295 ? 11.116 5.444 -14.960 1.00 81.69 295 ASN A CA 1
ATOM 2469 C C . ASN A 1 295 ? 12.159 6.128 -15.852 1.00 81.69 295 ASN A C 1
ATOM 2471 O O . ASN A 1 295 ? 12.003 7.299 -16.219 1.00 81.69 295 ASN A O 1
ATOM 2475 N N . ASP A 1 296 ? 13.201 5.397 -16.249 1.00 85.12 296 ASP A N 1
ATOM 2476 C CA . ASP A 1 296 ? 14.327 5.989 -16.959 1.00 85.12 296 ASP A CA 1
ATOM 2477 C C . ASP A 1 296 ? 14.089 6.154 -18.452 1.00 85.12 296 ASP A C 1
ATOM 2479 O O . ASP A 1 296 ? 14.638 7.101 -19.032 1.00 85.12 296 ASP A O 1
ATOM 2483 N N . TYR A 1 297 ? 13.279 5.289 -19.070 1.00 92.31 297 TYR A N 1
ATOM 2484 C CA . TYR A 1 297 ? 13.119 5.268 -20.525 1.00 92.31 297 TYR A CA 1
ATOM 2485 C C . TYR A 1 297 ? 11.668 5.395 -20.969 1.00 92.31 297 TYR A C 1
ATOM 2487 O O . TYR A 1 297 ? 11.363 6.297 -21.754 1.00 92.31 297 TYR A O 1
ATOM 2495 N N . TYR A 1 298 ? 10.755 4.561 -20.465 1.00 92.38 298 TYR A N 1
ATOM 2496 C CA . TYR A 1 298 ? 9.375 4.570 -20.956 1.00 92.38 298 TYR A CA 1
ATOM 2497 C C . TYR A 1 298 ? 8.683 5.916 -20.711 1.00 92.38 298 TYR A C 1
ATOM 2499 O O . TYR A 1 298 ? 8.144 6.507 -21.649 1.00 92.38 298 TYR A O 1
ATOM 2507 N N . VAL A 1 299 ? 8.750 6.462 -19.491 1.00 87.19 299 VAL A N 1
ATOM 2508 C CA . VAL A 1 299 ? 8.134 7.760 -19.160 1.00 87.19 299 VAL A CA 1
ATOM 2509 C C . VAL A 1 299 ? 8.655 8.870 -20.078 1.00 87.19 299 VAL A C 1
ATOM 2511 O O . VAL A 1 299 ? 7.870 9.654 -20.612 1.00 87.19 299 VAL A O 1
ATOM 2514 N N . LYS A 1 300 ? 9.968 8.903 -20.342 1.00 87.69 300 LYS A N 1
ATOM 2515 C CA . LYS A 1 300 ? 10.592 9.891 -21.240 1.00 87.69 300 LYS A CA 1
ATOM 2516 C C . LYS A 1 300 ? 10.215 9.675 -22.704 1.00 87.69 300 LYS A C 1
ATOM 2518 O O . LYS A 1 300 ? 10.166 10.649 -23.454 1.00 87.69 300 LYS A O 1
ATOM 2523 N N . SER A 1 301 ? 9.947 8.436 -23.113 1.00 91.31 301 SER A N 1
ATOM 2524 C CA . SER A 1 301 ? 9.555 8.099 -24.485 1.00 91.31 301 SER A CA 1
ATOM 2525 C C . SER A 1 301 ? 8.176 8.645 -24.858 1.00 91.31 301 SER A C 1
ATOM 2527 O O . SER A 1 301 ? 7.957 8.983 -26.018 1.00 91.31 301 SER A O 1
ATOM 2529 N N . LYS A 1 302 ? 7.273 8.827 -23.881 1.00 88.50 302 LYS A N 1
ATOM 2530 C CA . LYS A 1 302 ? 5.897 9.302 -24.113 1.00 88.50 302 LYS A CA 1
ATOM 2531 C C . LYS A 1 302 ? 5.826 10.615 -24.890 1.00 88.50 302 LYS A C 1
ATOM 2533 O O . LYS A 1 302 ? 4.928 10.777 -25.702 1.00 88.50 302 LYS A O 1
ATOM 2538 N N . LYS A 1 303 ? 6.792 11.525 -24.713 1.00 86.69 303 LYS A N 1
ATOM 2539 C CA . LYS A 1 303 ? 6.827 12.804 -25.451 1.00 86.69 303 LYS A CA 1
ATOM 2540 C C . LYS A 1 303 ? 7.058 12.652 -26.964 1.00 86.69 303 LYS A C 1
ATOM 2542 O O . LYS A 1 303 ? 6.927 13.627 -27.693 1.00 86.69 303 LYS A O 1
ATOM 2547 N N . TYR A 1 304 ? 7.456 11.464 -27.421 1.00 84.94 304 TYR A N 1
ATOM 2548 C CA . TYR A 1 304 ? 7.646 11.132 -28.836 1.00 84.94 304 TYR A CA 1
ATOM 2549 C C . TYR A 1 304 ? 6.495 10.302 -29.415 1.00 84.94 304 TYR A C 1
ATOM 2551 O O . TYR A 1 304 ? 6.443 10.122 -30.636 1.00 84.94 304 TYR A O 1
ATOM 2559 N N . LYS A 1 305 ? 5.576 9.836 -28.553 1.00 80.44 305 LYS A N 1
ATOM 2560 C CA . LYS A 1 305 ? 4.332 9.173 -28.948 1.00 80.44 305 LYS A CA 1
ATOM 2561 C C . LYS A 1 305 ? 3.520 10.167 -29.785 1.00 80.44 305 LYS A C 1
ATOM 2563 O O . LYS A 1 305 ? 3.446 11.344 -29.436 1.00 80.44 305 LYS A O 1
ATOM 2568 N N . GLU A 1 306 ? 2.971 9.720 -30.914 1.00 65.31 306 GLU A N 1
ATOM 2569 C CA . GLU A 1 306 ? 2.044 10.536 -31.706 1.00 65.31 306 GLU A CA 1
ATOM 2570 C C . GLU A 1 306 ? 0.899 10.991 -30.787 1.00 65.31 306 GLU A C 1
ATOM 2572 O O . GLU A 1 306 ? 0.229 10.161 -30.172 1.00 65.31 306 GLU A O 1
ATOM 2577 N N . SER A 1 307 ? 0.690 12.304 -30.664 1.00 50.22 307 SER A N 1
ATOM 2578 C CA . SER A 1 307 ? -0.646 12.817 -30.382 1.00 50.22 307 SER A CA 1
ATOM 2579 C C . SER A 1 307 ? -1.481 12.445 -31.602 1.00 50.22 307 SER A C 1
ATOM 2581 O O . SER A 1 307 ? -1.226 12.986 -32.682 1.00 50.22 307 SER A O 1
ATOM 2583 N N . LEU A 1 308 ? -2.349 11.447 -31.442 1.00 38.66 308 LEU A N 1
ATOM 2584 C CA . LEU A 1 308 ? -3.350 11.093 -32.445 1.00 38.66 308 LEU A CA 1
ATOM 2585 C C . LEU A 1 308 ? -4.189 12.312 -32.828 1.00 38.66 308 LEU A C 1
ATOM 2587 O O . LEU A 1 308 ? -4.544 13.082 -31.904 1.00 38.66 308 LEU A O 1
#

Secondary structure (DSSP, 8-state):
--HHHHHHHHHHHHHHHHHHHHTT--TT-TTSTTSTT--EEEEEEEE--SSS-EEEEEEEE-SS-EEEEEE-HHHH-SHHHHTS-HHHHHHHHHHTTSS-GGGGTTB-GGG-EEEE-SS--HHHHHHHHHHHHHHHHHHHHHHHHHTS-SS--STTTHHHHHHHHHHHHHHHH---HHHHHHHHHHHHHHHTT-HHHHHHHHHHHHHHHHHHHHHHTHHHHHHTT--HHHHS-SS--HHHHHHHHHSTTT---HHHHHHHHHHHHHHHHHHHH--S---HHHHHHHHHHHHHHIIIIIHHHGGGS---

pLDDT: mean 81.1, std 16.14, range [30.84, 96.12]

Sequence (308 aa):
MDDEEQRLLIFMKNKYKNLMEKNEMQLNDNNFMWNKNNQLHFYSLITNDQYAPIYFFWAKKSNSNKLTILDKRKETDKAVFTTLNDHNKLNFLISHKIISKTILNDSIKKSFSTEMFFENTPKVSFSSYIEKLFNKEFKNSQNYLKNQPDVNIIYEKQIFFESNFHFSNLISGIEDKQFIDELEECIFAYNNAKWYLCASGMGGLIEHLMYLTLKNYSNYYRKHGIRLNSILSNRPTAKDYVRGFKQNPIKIDDRKESFINMLFMARNSISHFNTGRTDKSLCNLMMSGLMDLYNDYYVKSKKYKESL